Protein AF-A0A023BDX3-F1 (afdb_monomer)

Sequence (298 aa):
MFRSFTGTLASRMSAWWRAGGRLCSPPIKKPQILEWLALQKAGSLKVPLTEVPKAIRREQRRRRIREAAQLQGEAVNDSIPEFLINRWGDRFQIATVDEAGHRVSPSCLVWAYDVKNYGWWSTVSKGIDPIGLSVFGLAKAVERIRSRTCTLLSAGFYSCTEGNVRHGGGSGCERCESHWDLVEFWEWLRSRHFCEMRSFHSHGVPTFRSLVDQIAGSIGFAPPCRKAARRVVSPWECDPTLFNSPETITKKMTAWWSYQSRAARQSPEGLDRWEFERVVMYRLAELDRETGTNYFHE

Secondary structure (DSSP, 8-state):
------S-HHHHHHHHHHHHTTTSSS--S-HHHHHHHHHHHHHHTTS-TTTHHHHHHHHHHHHHHHHHHHHHT-----PPPSEEE-TTS-EEES--TTTTT--B-HHHHHHHHHHHHTT-GGGSPTT--TTTS-HHHHHHHHHHHTTTS-SGGGSTTTS--GGG----TTSS-GGGSS-B-HHHHHHHHIIIIIHHGGGG---SPPPHHHHHHHHHHHSSSPPPSS-PPPB---GGGS-GGGGGSSS-HHHHHHHHHHHHHHHPPB-TTSB-HHHHHHHHHHHHHHHHHHH---TT--

Radius of gyration: 20.87 Å; Cα contacts (8 Å, |Δi|>4): 319; chains: 1; bounding box: 49×49×60 Å

Structure (mmCIF, N/CA/C/O backbone):
data_AF-A0A023BDX3-F1
#
_entry.id   AF-A0A023BDX3-F1
#
loop_
_atom_site.group_PDB
_atom_site.id
_atom_site.type_symbol
_atom_site.label_atom_id
_atom_site.label_alt_id
_atom_site.label_comp_id
_atom_site.label_asym_id
_atom_site.label_entity_id
_atom_site.label_seq_id
_atom_site.pdbx_PDB_ins_code
_atom_site.Cartn_x
_atom_site.Cartn_y
_atom_site.Cartn_z
_atom_site.occupancy
_atom_site.B_iso_or_equiv
_atom_site.auth_seq_id
_atom_site.auth_comp_id
_atom_site.auth_asym_id
_atom_site.auth_atom_id
_atom_site.pdbx_PDB_model_num
ATOM 1 N N . MET A 1 1 ? 11.323 10.637 -19.409 1.00 37.84 1 MET A N 1
ATOM 2 C CA . MET A 1 1 ? 10.258 11.598 -19.765 1.00 37.84 1 MET A CA 1
ATOM 3 C C . MET A 1 1 ? 9.325 10.891 -20.747 1.00 37.84 1 MET A C 1
ATOM 5 O O . MET A 1 1 ? 9.722 10.670 -21.883 1.00 37.84 1 MET A O 1
ATOM 9 N N . PHE A 1 2 ? 8.168 10.394 -20.298 1.00 39.50 2 PHE A N 1
ATOM 10 C CA . PHE A 1 2 ? 7.231 9.672 -21.170 1.00 39.50 2 PHE A CA 1
ATOM 11 C C . PHE A 1 2 ? 6.290 10.688 -21.822 1.00 39.50 2 PHE A C 1
ATOM 13 O O . PHE A 1 2 ? 5.479 11.302 -21.135 1.00 39.50 2 PHE A O 1
ATOM 20 N N . ARG A 1 3 ? 6.441 10.914 -23.132 1.00 44.59 3 ARG A N 1
ATOM 21 C CA . ARG A 1 3 ? 5.487 11.711 -23.914 1.00 44.59 3 ARG A CA 1
ATOM 22 C C . ARG A 1 3 ? 4.150 10.968 -23.960 1.00 44.59 3 ARG A C 1
ATOM 24 O O . ARG A 1 3 ? 4.137 9.745 -24.074 1.00 44.59 3 ARG A O 1
ATOM 31 N N . SER A 1 4 ? 3.046 11.710 -23.883 1.00 42.75 4 SER A N 1
ATOM 32 C CA . SER A 1 4 ? 1.713 11.213 -24.240 1.00 42.75 4 SER A CA 1
ATOM 33 C C . SER A 1 4 ? 1.801 10.520 -25.603 1.00 42.75 4 SER A C 1
ATOM 35 O O . SER A 1 4 ? 2.146 11.156 -26.598 1.00 42.75 4 SER A O 1
ATOM 37 N N . PHE A 1 5 ? 1.569 9.210 -25.633 1.00 49.50 5 PHE A N 1
ATOM 38 C CA . PHE A 1 5 ? 1.673 8.416 -26.851 1.00 49.50 5 PHE A CA 1
ATOM 39 C C . PHE A 1 5 ? 0.388 8.559 -27.670 1.00 49.50 5 PHE A C 1
ATOM 41 O O . PHE A 1 5 ? -0.506 7.721 -27.576 1.00 49.50 5 PHE A O 1
ATOM 48 N N . THR A 1 6 ? 0.294 9.614 -28.475 1.00 52.72 6 THR A N 1
ATOM 49 C CA . THR A 1 6 ? -0.654 9.669 -29.591 1.00 52.72 6 THR A CA 1
ATOM 50 C C . THR A 1 6 ? -0.083 8.848 -30.756 1.00 52.72 6 THR A C 1
ATOM 52 O O . THR A 1 6 ? 1.097 8.969 -31.086 1.00 52.72 6 THR A O 1
ATOM 55 N N . GLY A 1 7 ? -0.880 7.949 -31.342 1.00 64.38 7 GLY A N 1
ATOM 56 C CA . GLY A 1 7 ? -0.468 7.121 -32.484 1.00 64.38 7 GLY A CA 1
ATOM 57 C C . GLY A 1 7 ? -0.931 5.663 -32.415 1.00 64.38 7 GLY A C 1
ATOM 58 O O . GLY A 1 7 ? -1.443 5.194 -31.398 1.00 64.38 7 GLY A O 1
ATOM 59 N N . THR A 1 8 ? -0.740 4.938 -33.520 1.00 77.25 8 THR A N 1
ATOM 60 C CA . THR A 1 8 ? -1.106 3.517 -33.647 1.00 77.25 8 THR A CA 1
ATOM 61 C C . THR A 1 8 ? -0.278 2.643 -32.694 1.00 77.25 8 THR A C 1
ATOM 63 O O . THR A 1 8 ? 0.820 3.021 -32.270 1.00 77.25 8 THR A O 1
ATOM 66 N N . LEU A 1 9 ? -0.773 1.442 -32.367 1.00 70.88 9 LEU A N 1
ATOM 67 C CA . LEU A 1 9 ? -0.023 0.460 -31.571 1.00 70.88 9 LEU A CA 1
ATOM 68 C C . LEU A 1 9 ? 1.364 0.187 -32.181 1.00 70.88 9 LEU A C 1
ATOM 70 O O . LEU A 1 9 ? 2.356 0.207 -31.457 1.00 70.88 9 LEU A O 1
ATOM 74 N N . ALA A 1 10 ? 1.443 0.042 -33.507 1.00 69.88 10 ALA A N 1
ATOM 75 C CA . ALA A 1 10 ? 2.695 -0.163 -34.234 1.00 69.88 10 ALA A CA 1
ATOM 76 C C . ALA A 1 10 ? 3.694 0.988 -34.013 1.00 69.88 10 ALA A C 1
ATOM 78 O O . ALA A 1 10 ? 4.857 0.753 -33.683 1.00 69.88 10 ALA A O 1
ATOM 79 N N . SER A 1 11 ? 3.240 2.246 -34.093 1.00 73.25 11 SER A N 1
ATOM 80 C CA . SER A 1 11 ? 4.090 3.413 -33.817 1.00 73.25 11 SER A CA 1
ATOM 81 C C . SER A 1 11 ? 4.603 3.426 -32.373 1.00 73.25 11 SER A C 1
ATOM 83 O O . SER A 1 11 ? 5.761 3.778 -32.130 1.00 73.25 11 SER A O 1
ATOM 85 N N . ARG A 1 12 ? 3.772 3.004 -31.411 1.00 73.44 12 ARG A N 1
ATOM 86 C CA . ARG A 1 12 ? 4.143 2.912 -29.989 1.00 73.44 12 ARG A CA 1
ATOM 87 C C . ARG A 1 12 ? 5.172 1.815 -29.738 1.00 73.44 12 ARG A C 1
ATOM 89 O O . ARG A 1 12 ? 6.153 2.071 -29.043 1.00 73.44 12 ARG A O 1
ATOM 96 N N . MET A 1 13 ? 4.986 0.638 -30.332 1.00 75.19 13 MET A N 1
ATOM 97 C CA . MET A 1 13 ? 5.935 -0.476 -30.235 1.00 75.19 13 MET A CA 1
ATOM 98 C C . MET A 1 13 ? 7.270 -0.119 -30.888 1.00 75.19 13 MET A C 1
ATOM 100 O O . MET A 1 13 ? 8.315 -0.280 -30.268 1.00 75.19 13 MET A O 1
ATOM 104 N N . SER A 1 14 ? 7.239 0.506 -32.066 1.00 75.69 14 SER A N 1
ATOM 105 C CA . SER A 1 14 ? 8.434 1.018 -32.746 1.00 75.69 14 SER A CA 1
ATOM 106 C C . SER A 1 14 ? 9.180 2.087 -31.937 1.00 75.69 14 SER A C 1
ATOM 108 O O . SER A 1 14 ? 10.412 2.114 -31.911 1.00 75.69 14 SER A O 1
ATOM 110 N N . ALA A 1 15 ? 8.465 3.007 -31.279 1.00 78.31 15 ALA A N 1
ATOM 111 C CA . ALA A 1 15 ? 9.077 4.019 -30.417 1.00 78.31 15 ALA A CA 1
ATOM 112 C C . ALA A 1 15 ? 9.693 3.392 -29.160 1.00 78.31 15 ALA A C 1
ATOM 114 O O . ALA A 1 15 ? 10.828 3.715 -28.801 1.00 78.31 15 ALA A O 1
ATOM 115 N N . TRP A 1 16 ? 8.970 2.466 -28.524 1.00 78.19 16 TRP A N 1
ATOM 116 C CA . TRP A 1 16 ? 9.483 1.713 -27.388 1.00 78.19 16 TRP A CA 1
ATOM 117 C C . TRP A 1 16 ? 10.717 0.895 -27.779 1.00 78.19 16 TRP A C 1
ATOM 119 O O . TRP A 1 16 ? 11.702 0.933 -27.049 1.00 78.19 16 TRP A O 1
ATOM 129 N N . TRP A 1 17 ? 10.752 0.284 -28.969 1.00 75.06 17 TRP A N 1
ATOM 130 C CA . TRP A 1 17 ? 11.934 -0.429 -29.455 1.00 75.06 17 TRP A CA 1
ATOM 131 C C . TRP A 1 17 ? 13.137 0.459 -29.719 1.00 75.06 17 TRP A C 1
ATOM 133 O O . TRP A 1 17 ? 14.247 0.110 -29.326 1.00 75.06 17 TRP A O 1
ATOM 143 N N . ARG A 1 18 ? 12.951 1.640 -30.309 1.00 78.38 18 ARG A N 1
ATOM 144 C CA . ARG A 1 18 ? 14.065 2.585 -30.502 1.00 78.38 18 ARG A CA 1
ATOM 145 C C . ARG A 1 18 ? 14.666 3.082 -29.183 1.00 78.38 18 ARG A C 1
ATOM 147 O O . ARG A 1 18 ? 15.845 3.453 -29.148 1.00 78.38 18 ARG A O 1
ATOM 154 N N . ALA A 1 19 ? 13.868 3.104 -28.117 1.00 79.50 19 ALA A N 1
ATOM 155 C CA . ALA A 1 19 ? 14.308 3.482 -26.779 1.00 79.50 19 ALA A CA 1
ATOM 156 C C . ALA A 1 19 ? 14.914 2.297 -26.002 1.00 79.50 19 ALA A C 1
ATOM 158 O O . ALA A 1 19 ? 16.011 2.417 -25.468 1.00 79.50 19 ALA A O 1
ATOM 159 N N . GLY A 1 20 ? 14.217 1.159 -25.954 1.00 67.88 20 GLY A N 1
ATOM 160 C CA . GLY A 1 20 ? 14.564 -0.010 -25.142 1.00 67.88 20 GLY A CA 1
ATOM 161 C C . GLY A 1 20 ? 15.483 -1.020 -25.826 1.00 67.88 20 GLY A C 1
ATOM 162 O O . GLY A 1 20 ? 16.280 -1.659 -25.151 1.00 67.88 20 GLY A O 1
ATOM 163 N N . GLY A 1 21 ? 15.458 -1.126 -27.157 1.00 66.44 21 GLY A N 1
ATOM 164 C CA . GLY A 1 21 ? 16.288 -2.070 -27.915 1.00 66.44 21 GLY A CA 1
ATOM 165 C C . GLY A 1 21 ? 17.794 -1.834 -27.765 1.00 66.44 21 GLY A C 1
ATOM 166 O O . GLY A 1 21 ? 18.572 -2.758 -27.957 1.00 66.44 21 GLY A O 1
ATOM 167 N N . ARG A 1 22 ? 18.211 -0.629 -27.346 1.00 68.69 22 ARG A N 1
ATOM 168 C CA . ARG A 1 22 ? 19.613 -0.322 -27.003 1.00 68.69 22 ARG A CA 1
ATOM 169 C C . ARG A 1 22 ? 20.067 -0.935 -25.676 1.00 68.69 22 ARG A C 1
ATOM 171 O O . ARG A 1 22 ? 21.263 -1.007 -25.433 1.00 68.69 22 ARG A O 1
ATOM 178 N N . LEU A 1 23 ? 19.127 -1.330 -24.816 1.00 69.88 23 LEU A N 1
ATOM 179 C CA . LEU A 1 23 ? 19.401 -1.925 -23.505 1.00 69.88 23 LEU A CA 1
ATOM 180 C C . LEU A 1 23 ? 19.427 -3.459 -23.553 1.00 69.88 23 LEU A C 1
ATOM 182 O O . LEU A 1 23 ? 19.888 -4.088 -22.606 1.00 69.88 23 LEU A O 1
ATOM 186 N N . CYS A 1 24 ? 18.943 -4.070 -24.637 1.00 66.81 24 CYS A N 1
ATOM 187 C CA . CYS A 1 24 ? 18.986 -5.516 -24.825 1.00 66.81 24 CYS A CA 1
ATOM 188 C C . CYS A 1 24 ? 20.283 -5.903 -25.547 1.00 66.81 24 CYS A C 1
ATOM 190 O O . CYS A 1 24 ? 20.475 -5.550 -26.710 1.00 66.81 24 CYS A O 1
ATOM 192 N N . SER A 1 25 ? 21.157 -6.647 -24.866 1.00 68.31 25 SER A N 1
ATOM 193 C CA . SER A 1 25 ? 22.318 -7.298 -25.478 1.00 68.31 25 SER A CA 1
ATOM 194 C C . SER A 1 25 ? 22.123 -8.818 -25.440 1.00 68.31 25 SER A C 1
ATOM 196 O O . SER A 1 25 ? 21.893 -9.346 -24.350 1.00 68.31 25 SER A O 1
ATOM 198 N N . PRO A 1 26 ? 22.196 -9.531 -26.582 1.00 75.31 26 PRO A N 1
ATOM 199 C CA . PRO A 1 26 ? 22.460 -9.029 -27.935 1.00 75.31 26 PRO A CA 1
ATOM 200 C C . PRO A 1 26 ? 21.250 -8.311 -28.577 1.00 75.31 26 PRO A C 1
ATOM 202 O O . PRO A 1 26 ? 20.103 -8.568 -28.199 1.00 75.31 26 PRO A O 1
ATOM 205 N N . PRO A 1 27 ? 21.480 -7.439 -29.582 1.00 73.56 27 PRO A N 1
ATOM 206 C CA . PRO A 1 27 ? 20.406 -6.764 -30.303 1.00 73.56 27 PRO A CA 1
ATOM 207 C C . PRO A 1 27 ? 19.506 -7.784 -31.009 1.00 73.56 27 PRO A C 1
ATOM 209 O O . PRO A 1 27 ? 19.969 -8.676 -31.726 1.00 73.56 27 PRO A O 1
ATOM 212 N N . ILE A 1 28 ? 18.195 -7.648 -30.811 1.00 72.75 28 ILE A N 1
ATOM 213 C CA . ILE A 1 28 ? 17.215 -8.591 -31.348 1.00 72.75 28 ILE A CA 1
ATOM 214 C C . ILE A 1 28 ? 17.083 -8.364 -32.856 1.00 72.75 28 ILE A C 1
ATOM 216 O O . ILE A 1 28 ? 16.550 -7.352 -33.302 1.00 72.75 28 ILE A O 1
ATOM 220 N N . LYS A 1 29 ? 17.557 -9.329 -33.653 1.00 79.44 29 LYS A N 1
ATOM 221 C CA . LYS A 1 29 ? 17.632 -9.224 -35.123 1.00 79.44 29 LYS A CA 1
ATOM 222 C C . LYS A 1 29 ? 16.265 -9.169 -35.832 1.00 79.44 29 LYS A C 1
ATOM 224 O O . LYS A 1 29 ? 16.223 -8.870 -37.019 1.00 79.44 29 LYS A O 1
ATOM 229 N N . LYS A 1 30 ? 15.161 -9.489 -35.140 1.00 82.62 30 LYS A N 1
ATOM 230 C CA . LYS A 1 30 ? 13.801 -9.593 -35.710 1.00 82.62 30 LYS A CA 1
ATOM 231 C C . LYS A 1 30 ? 12.740 -8.991 -34.768 1.00 82.62 30 LYS A C 1
ATOM 233 O O . LYS A 1 30 ? 12.090 -9.744 -34.039 1.00 82.62 30 LYS A O 1
ATOM 238 N N . PRO A 1 31 ? 12.547 -7.658 -34.746 1.00 77.69 31 PRO A N 1
ATOM 239 C CA . PRO A 1 31 ? 11.562 -7.006 -33.873 1.00 77.69 31 PRO A CA 1
ATOM 240 C C . PRO A 1 31 ? 10.121 -7.488 -34.115 1.00 77.69 31 PRO A C 1
ATOM 242 O O . PRO A 1 31 ? 9.323 -7.504 -33.179 1.00 77.69 31 PRO A O 1
ATOM 245 N N . GLN A 1 32 ? 9.812 -7.971 -35.325 1.00 80.50 32 GLN A N 1
ATOM 246 C CA . GLN A 1 32 ? 8.494 -8.503 -35.687 1.00 80.50 32 GLN A CA 1
ATOM 247 C C . GLN A 1 32 ? 8.106 -9.737 -34.859 1.00 80.50 32 GLN A C 1
ATOM 249 O O . GLN A 1 32 ? 6.932 -9.927 -34.555 1.00 80.50 32 GLN A O 1
ATOM 254 N N . ILE A 1 33 ? 9.080 -10.564 -34.449 1.00 83.56 33 ILE A N 1
ATOM 255 C CA . ILE A 1 33 ? 8.809 -11.743 -33.608 1.00 83.56 33 ILE A CA 1
ATOM 256 C C . ILE A 1 33 ? 8.272 -11.303 -32.245 1.00 83.56 33 ILE A C 1
ATOM 258 O O . ILE A 1 33 ? 7.315 -11.880 -31.740 1.00 83.56 33 ILE A O 1
ATOM 262 N N . LEU A 1 34 ? 8.850 -10.256 -31.654 1.00 78.94 34 LEU A N 1
ATOM 263 C CA . LEU A 1 34 ? 8.390 -9.744 -30.365 1.00 78.94 34 LEU A CA 1
ATOM 264 C C . LEU A 1 34 ? 7.045 -9.031 -30.483 1.00 78.94 34 LEU A C 1
ATOM 266 O O . LEU A 1 34 ? 6.235 -9.128 -29.567 1.00 78.94 34 LEU A O 1
ATOM 270 N N . GLU A 1 35 ? 6.803 -8.323 -31.591 1.00 82.88 35 GLU A N 1
ATOM 271 C CA . GLU A 1 35 ? 5.494 -7.723 -31.865 1.00 82.88 35 GLU A CA 1
ATOM 272 C C . GLU A 1 35 ? 4.405 -8.792 -31.929 1.00 82.88 35 GLU A C 1
ATOM 274 O O . GLU A 1 35 ? 3.387 -8.682 -31.245 1.00 82.88 35 GLU A O 1
ATOM 279 N N . TRP A 1 36 ? 4.667 -9.870 -32.667 1.00 87.12 36 TRP A N 1
ATOM 280 C CA . TRP A 1 36 ? 3.777 -11.020 -32.742 1.00 87.12 36 TRP A CA 1
ATOM 281 C C . TRP A 1 36 ? 3.575 -11.688 -31.376 1.00 87.12 36 TRP A C 1
ATOM 283 O O . TRP A 1 36 ? 2.433 -11.906 -30.982 1.00 87.12 36 TRP A O 1
ATOM 293 N N . LEU A 1 37 ? 4.641 -11.928 -30.601 1.00 87.75 37 LEU A N 1
ATOM 294 C CA . LEU A 1 37 ? 4.537 -12.493 -29.247 1.00 87.75 37 LEU A CA 1
ATOM 295 C C . LEU A 1 37 ? 3.734 -11.592 -28.298 1.00 87.75 37 LEU A C 1
ATOM 297 O O . LEU A 1 37 ? 2.942 -12.085 -27.495 1.00 87.75 37 LEU A O 1
ATOM 301 N N . ALA A 1 38 ? 3.907 -10.272 -28.385 1.00 86.00 38 ALA A N 1
ATOM 302 C CA . ALA A 1 38 ? 3.153 -9.318 -27.580 1.00 86.00 38 ALA A CA 1
ATOM 303 C C . ALA A 1 38 ? 1.664 -9.316 -27.953 1.00 86.00 38 ALA A C 1
ATOM 305 O O . ALA A 1 38 ? 0.817 -9.316 -27.059 1.00 86.00 38 ALA A O 1
ATOM 306 N N . LEU A 1 39 ? 1.336 -9.371 -29.248 1.00 87.75 39 LEU A N 1
ATOM 307 C CA . LEU A 1 39 ? -0.043 -9.494 -29.730 1.00 87.75 39 LEU A CA 1
ATOM 308 C C . LEU A 1 39 ? -0.662 -10.840 -29.347 1.00 87.75 39 LEU A C 1
ATOM 310 O O . LEU A 1 39 ? -1.797 -10.871 -28.878 1.00 87.7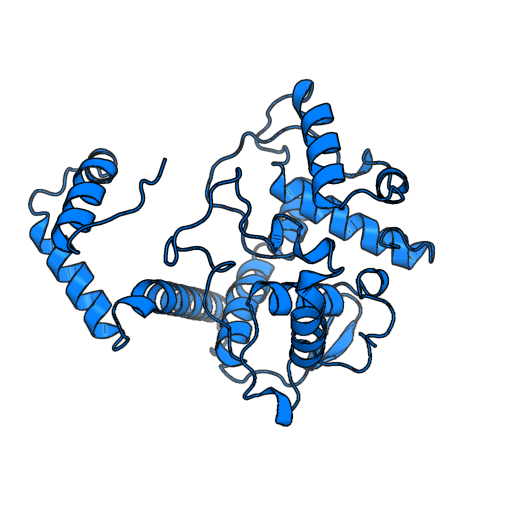5 39 LEU A O 1
ATOM 314 N N . GLN A 1 40 ? 0.086 -11.936 -29.468 1.00 92.69 40 GLN A N 1
ATOM 315 C CA . GLN A 1 40 ? -0.351 -13.265 -29.048 1.00 92.69 40 GLN A CA 1
ATOM 316 C C . GLN A 1 40 ? -0.633 -13.286 -27.543 1.00 92.69 40 GLN A C 1
ATOM 318 O O . GLN A 1 40 ? -1.677 -13.777 -27.109 1.00 92.69 40 GLN A O 1
ATOM 323 N N . LYS A 1 41 ? 0.255 -12.689 -26.737 1.00 92.00 41 LYS A N 1
ATOM 324 C CA . LYS A 1 41 ? 0.048 -12.567 -25.294 1.00 92.00 41 LYS A CA 1
ATOM 325 C C . LYS A 1 41 ? -1.165 -11.694 -24.980 1.00 92.00 41 LYS A C 1
ATOM 327 O O . LYS A 1 41 ? -1.982 -12.111 -24.166 1.00 92.00 41 LYS A O 1
ATOM 332 N N . ALA A 1 42 ? -1.330 -10.544 -25.632 1.00 90.50 42 ALA A N 1
ATOM 333 C CA . ALA A 1 42 ? -2.500 -9.682 -25.455 1.00 90.50 42 ALA A CA 1
ATOM 334 C C . ALA A 1 42 ? -3.808 -10.408 -25.819 1.00 90.50 42 ALA A C 1
ATOM 336 O O . ALA A 1 42 ? -4.752 -10.393 -25.034 1.00 90.50 42 ALA A O 1
ATOM 337 N N . GLY A 1 43 ? -3.833 -11.116 -26.952 1.00 93.19 43 GLY A N 1
ATOM 338 C CA . GLY A 1 43 ? -4.973 -11.921 -27.395 1.00 93.19 43 GLY A CA 1
ATOM 339 C C . GLY A 1 43 ? -5.310 -13.061 -26.432 1.00 93.19 43 GLY A C 1
ATOM 340 O O . GLY A 1 43 ? -6.482 -13.299 -26.146 1.00 93.19 43 GLY A O 1
ATOM 341 N N . SER A 1 44 ? -4.296 -13.710 -25.847 1.00 96.00 44 SER A N 1
ATOM 342 C CA . SER A 1 44 ? -4.493 -14.788 -24.865 1.00 96.00 44 SER A CA 1
ATOM 343 C C . SER A 1 44 ? -5.201 -14.338 -23.584 1.00 96.00 44 SER A C 1
ATOM 345 O O . SER A 1 44 ? -5.822 -15.161 -22.917 1.00 96.00 44 SER A O 1
ATOM 347 N N . LEU A 1 45 ? -5.137 -13.043 -23.248 1.00 94.31 45 LEU A N 1
ATOM 348 C CA . LEU A 1 45 ? -5.780 -12.494 -22.052 1.00 94.31 45 LEU A CA 1
ATOM 349 C C . LEU A 1 45 ? -7.295 -12.327 -22.225 1.00 94.31 45 LEU A C 1
ATOM 351 O O . LEU A 1 45 ? -7.983 -12.187 -21.222 1.00 94.31 45 LEU A O 1
ATOM 355 N N . LYS A 1 46 ? -7.813 -12.353 -23.465 1.00 95.69 46 LYS A N 1
ATOM 356 C CA . LYS A 1 46 ? -9.248 -12.227 -23.787 1.00 95.69 46 LYS A CA 1
ATOM 357 C C . LYS A 1 46 ? -9.927 -11.006 -23.139 1.00 95.69 46 LYS A C 1
ATOM 359 O O . LYS A 1 46 ? -11.091 -11.068 -22.756 1.00 95.69 46 LYS A O 1
ATOM 364 N N . VAL A 1 47 ? -9.205 -9.891 -23.028 1.00 93.31 47 VAL A N 1
ATOM 365 C CA . VAL A 1 47 ? -9.723 -8.608 -22.525 1.00 93.31 47 VAL A CA 1
ATOM 366 C C . VAL A 1 47 ? -9.595 -7.517 -23.592 1.00 93.31 47 VAL A C 1
ATOM 368 O O . VAL A 1 47 ? -8.740 -7.634 -24.476 1.00 93.31 47 VAL A O 1
ATOM 371 N N . PRO A 1 48 ? -10.390 -6.432 -23.520 1.00 91.69 48 PRO A N 1
ATOM 372 C CA . PRO A 1 48 ? -10.193 -5.269 -24.378 1.00 91.69 48 PRO A CA 1
ATOM 373 C C . PRO A 1 48 ? -8.754 -4.740 -24.298 1.00 91.69 48 PRO A C 1
ATOM 375 O O . PRO A 1 48 ? -8.132 -4.774 -23.236 1.00 91.69 48 PRO A O 1
ATOM 378 N N . LEU A 1 49 ? -8.226 -4.189 -25.399 1.00 86.19 49 LEU A N 1
ATOM 379 C CA . LEU A 1 49 ? -6.852 -3.655 -25.447 1.00 86.19 49 LEU A CA 1
ATOM 380 C C . LEU A 1 49 ? -6.573 -2.594 -24.367 1.00 86.19 49 LEU A C 1
ATOM 382 O O . LEU A 1 49 ? -5.435 -2.463 -23.917 1.00 86.19 49 LEU A O 1
ATOM 386 N N . THR A 1 50 ? -7.600 -1.862 -23.929 1.00 84.75 50 THR A N 1
ATOM 387 C CA . THR A 1 50 ? -7.518 -0.883 -22.833 1.00 84.75 50 THR A CA 1
ATOM 388 C C . THR A 1 50 ? -7.231 -1.532 -21.475 1.00 84.75 50 THR A C 1
ATOM 390 O O . THR A 1 50 ? -6.566 -0.923 -20.642 1.00 84.75 50 THR A O 1
ATOM 393 N N . GLU A 1 51 ? -7.652 -2.783 -21.281 1.00 89.12 51 GLU A N 1
ATOM 394 C CA . GLU A 1 51 ? -7.494 -3.561 -20.046 1.00 89.12 51 GLU A CA 1
ATOM 395 C C . GLU A 1 51 ? -6.267 -4.481 -20.061 1.00 89.12 51 GLU A C 1
ATOM 397 O O . GLU A 1 51 ? -5.857 -4.990 -19.016 1.00 89.12 51 GLU A O 1
ATOM 402 N N . VAL A 1 52 ? -5.621 -4.677 -21.218 1.00 89.38 52 VAL A N 1
ATOM 403 C CA . VAL A 1 52 ? -4.435 -5.544 -21.346 1.00 89.38 52 VAL A CA 1
ATOM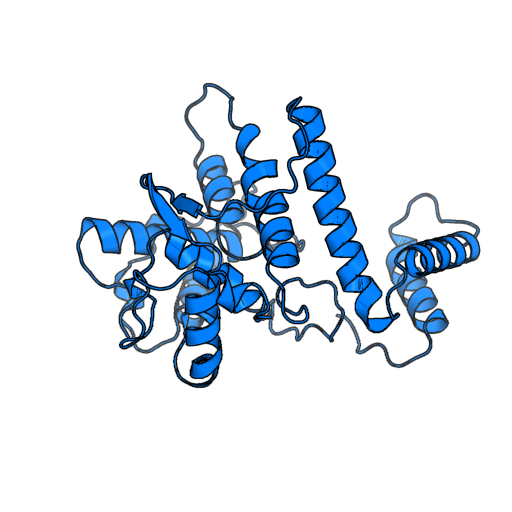 404 C C . VAL A 1 52 ? -3.338 -5.204 -20.327 1.00 89.38 52 VAL A C 1
ATOM 406 O O . VAL A 1 52 ? -2.840 -6.133 -19.689 1.00 89.38 52 VAL A O 1
ATOM 409 N N . PRO A 1 53 ? -2.967 -3.928 -20.075 1.00 87.25 53 PRO A N 1
ATOM 410 C CA . PRO A 1 53 ? -1.978 -3.617 -19.045 1.00 87.25 53 PRO A CA 1
ATOM 411 C C . PRO A 1 53 ? -2.375 -4.138 -17.657 1.00 87.25 53 PRO A C 1
ATOM 413 O O . PRO A 1 53 ? -1.524 -4.663 -16.939 1.00 87.25 53 PRO A O 1
ATOM 416 N N . LYS A 1 54 ? -3.652 -3.996 -17.279 1.00 90.19 54 LYS A N 1
ATOM 417 C CA . LYS A 1 54 ? -4.181 -4.476 -15.997 1.00 90.19 54 LYS A CA 1
ATOM 418 C C . LYS A 1 54 ? -4.159 -6.003 -15.940 1.00 90.19 54 LYS A C 1
ATOM 420 O O . LYS A 1 54 ? -3.633 -6.571 -14.985 1.00 90.19 54 LYS A O 1
ATOM 425 N N . ALA A 1 55 ? -4.632 -6.668 -16.992 1.00 92.19 55 ALA A N 1
ATOM 426 C CA . ALA A 1 55 ? -4.644 -8.125 -17.084 1.00 92.19 55 ALA A CA 1
ATOM 427 C C . ALA A 1 55 ? -3.232 -8.740 -17.033 1.00 92.19 55 ALA A C 1
ATOM 429 O O . ALA A 1 55 ? -3.030 -9.739 -16.347 1.00 92.19 55 ALA A O 1
ATOM 430 N N . ILE A 1 56 ? -2.228 -8.115 -17.665 1.00 90.56 56 ILE A N 1
ATOM 431 C CA . ILE A 1 56 ? -0.820 -8.538 -17.549 1.00 90.56 56 ILE A CA 1
ATOM 432 C C . ILE A 1 56 ? -0.355 -8.494 -16.090 1.00 90.56 56 ILE A C 1
ATOM 434 O O . ILE A 1 56 ? 0.264 -9.448 -15.623 1.00 90.56 56 ILE A O 1
ATOM 438 N N . ARG A 1 57 ? -0.654 -7.416 -15.353 1.00 89.50 57 ARG A N 1
ATOM 439 C CA . ARG A 1 57 ? -0.254 -7.293 -13.942 1.00 89.50 57 ARG A CA 1
ATOM 440 C C . ARG A 1 57 ? -0.970 -8.299 -13.050 1.00 89.50 57 ARG A C 1
ATOM 442 O O . ARG A 1 57 ? -0.335 -8.881 -12.175 1.00 89.50 57 ARG A O 1
ATOM 449 N N . ARG A 1 58 ? -2.258 -8.556 -13.290 1.00 93.62 58 ARG A N 1
ATOM 450 C CA . ARG A 1 58 ? -2.994 -9.629 -12.600 1.00 93.62 58 ARG A CA 1
ATOM 451 C C . ARG A 1 58 ? -2.360 -10.993 -12.848 1.00 93.62 58 ARG A C 1
ATOM 453 O O . ARG A 1 58 ? -2.099 -11.721 -11.897 1.00 93.62 58 ARG A O 1
ATOM 460 N N . GLU A 1 59 ? -2.022 -11.308 -14.096 1.00 94.44 59 GLU A N 1
ATOM 461 C CA . GLU A 1 59 ? -1.343 -12.564 -14.427 1.00 94.44 59 GLU A CA 1
ATOM 462 C C . GLU A 1 59 ? 0.031 -12.665 -13.746 1.00 94.44 59 GLU A C 1
ATOM 464 O O . GLU A 1 59 ? 0.367 -13.705 -13.184 1.00 94.44 59 GLU A O 1
ATOM 469 N N . GLN A 1 60 ? 0.808 -11.577 -13.721 1.00 91.12 60 GLN A N 1
ATOM 470 C CA . GLN A 1 60 ? 2.080 -11.520 -12.994 1.00 91.12 60 GLN A CA 1
ATOM 471 C C . GLN A 1 60 ? 1.895 -11.729 -11.484 1.00 91.12 60 GLN A C 1
ATOM 473 O O . GLN A 1 60 ? 2.677 -12.454 -10.873 1.00 91.12 60 GLN A O 1
ATOM 478 N N . ARG A 1 61 ? 0.860 -11.138 -10.870 1.00 93.19 61 ARG A N 1
ATOM 479 C CA . ARG A 1 61 ? 0.516 -11.365 -9.455 1.00 93.19 61 ARG A CA 1
ATOM 480 C C . ARG A 1 61 ? 0.167 -12.828 -9.197 1.00 93.19 61 ARG A C 1
ATOM 482 O O . ARG A 1 61 ? 0.791 -13.449 -8.344 1.00 93.1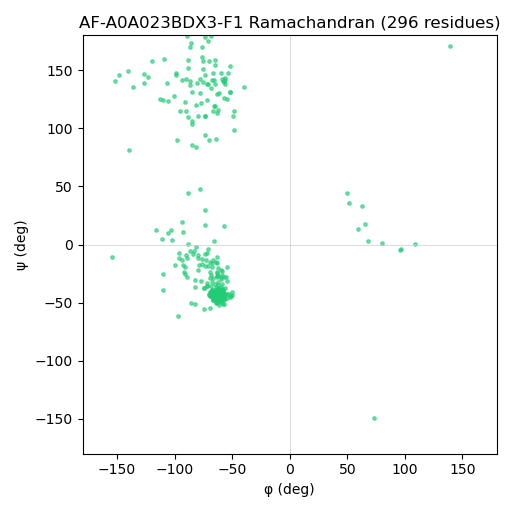9 61 ARG A O 1
ATOM 489 N N . ARG A 1 62 ? -0.745 -13.407 -9.981 1.00 94.56 62 ARG A N 1
ATOM 490 C CA . ARG A 1 62 ? -1.125 -14.827 -9.884 1.00 94.56 62 ARG A CA 1
ATOM 491 C C . ARG A 1 62 ? 0.059 -15.762 -10.090 1.00 94.56 62 ARG A C 1
ATOM 493 O O . ARG A 1 62 ? 0.151 -16.794 -9.436 1.00 94.56 62 ARG A O 1
ATOM 500 N N . ARG A 1 63 ? 0.969 -15.424 -11.005 1.00 93.38 63 ARG A N 1
ATOM 501 C CA . ARG A 1 63 ? 2.205 -16.177 -11.214 1.00 93.38 63 ARG A CA 1
ATOM 502 C C . ARG A 1 63 ? 3.094 -16.143 -9.969 1.00 93.38 63 ARG A C 1
ATOM 504 O O . ARG A 1 63 ? 3.453 -17.213 -9.497 1.00 93.38 63 ARG A O 1
ATOM 511 N N . ARG A 1 64 ? 3.364 -14.959 -9.404 1.00 91.44 64 ARG A N 1
ATOM 512 C CA . ARG A 1 64 ? 4.144 -14.820 -8.158 1.00 91.44 64 ARG A CA 1
ATOM 513 C C . ARG A 1 64 ? 3.531 -15.613 -7.004 1.00 91.44 64 ARG A C 1
ATOM 515 O O . ARG A 1 64 ? 4.253 -16.294 -6.293 1.00 91.44 64 ARG A O 1
ATOM 522 N N . ILE A 1 65 ? 2.206 -15.572 -6.864 1.00 92.69 65 ILE A N 1
ATOM 523 C CA . ILE A 1 65 ? 1.474 -16.342 -5.848 1.00 92.69 65 ILE A CA 1
ATOM 524 C C . ILE A 1 65 ? 1.681 -17.850 -6.033 1.00 92.69 65 ILE A C 1
ATOM 526 O O . ILE A 1 65 ? 1.976 -18.546 -5.067 1.00 92.69 65 ILE A O 1
ATOM 530 N N . ARG A 1 66 ? 1.551 -18.357 -7.266 1.00 93.75 66 ARG A N 1
ATOM 531 C CA . ARG A 1 66 ? 1.768 -19.780 -7.574 1.00 93.75 66 ARG A CA 1
ATOM 532 C C . ARG A 1 66 ? 3.209 -20.210 -7.318 1.00 93.75 66 ARG A C 1
ATOM 534 O O . ARG A 1 66 ? 3.422 -21.249 -6.708 1.00 93.75 66 ARG A O 1
ATOM 541 N N . GLU A 1 67 ? 4.178 -19.410 -7.759 1.00 92.19 67 GLU A N 1
ATOM 542 C CA . GLU A 1 67 ? 5.606 -19.670 -7.540 1.00 92.19 67 GLU A CA 1
ATOM 543 C C . GLU A 1 67 ? 5.940 -19.681 -6.039 1.00 92.19 67 GLU A C 1
ATOM 545 O O . GLU A 1 67 ? 6.613 -20.595 -5.569 1.00 92.19 67 GLU A O 1
ATOM 550 N N . ALA A 1 68 ? 5.409 -18.729 -5.265 1.00 89.81 68 ALA A N 1
ATOM 551 C CA . ALA A 1 68 ? 5.594 -18.687 -3.817 1.00 89.81 68 ALA A CA 1
ATOM 552 C C . ALA A 1 68 ? 4.969 -19.901 -3.111 1.00 89.81 68 ALA A C 1
ATOM 554 O O . ALA A 1 68 ? 5.621 -20.511 -2.269 1.00 89.81 68 ALA A O 1
ATOM 555 N N . ALA A 1 69 ? 3.744 -20.291 -3.479 1.00 90.62 69 ALA A N 1
ATOM 556 C CA . ALA A 1 69 ? 3.086 -21.465 -2.906 1.00 90.62 69 ALA A CA 1
ATOM 557 C C . ALA A 1 69 ? 3.844 -22.762 -3.238 1.00 90.62 69 ALA A C 1
ATOM 559 O O . ALA A 1 69 ? 4.056 -23.599 -2.363 1.00 90.62 69 ALA A O 1
ATOM 560 N N . GLN A 1 70 ? 4.340 -22.892 -4.477 1.00 92.25 70 GLN A N 1
ATOM 561 C CA . GLN A 1 70 ? 5.156 -24.029 -4.903 1.00 92.25 70 GLN A CA 1
ATOM 562 C C . GLN A 1 70 ? 6.458 -24.132 -4.098 1.00 92.25 70 GLN A C 1
ATOM 564 O O . GLN A 1 70 ? 6.811 -25.224 -3.660 1.00 92.25 70 GLN A O 1
ATOM 569 N N . LEU A 1 71 ? 7.150 -23.011 -3.868 1.00 89.81 71 LEU A N 1
ATOM 570 C CA . LEU A 1 71 ? 8.355 -22.976 -3.030 1.00 89.81 71 LEU A CA 1
ATOM 571 C C . LEU A 1 71 ? 8.073 -23.362 -1.572 1.00 89.81 71 LEU A C 1
ATOM 573 O O . LEU A 1 71 ? 8.960 -23.865 -0.891 1.00 89.81 71 LEU A O 1
ATOM 577 N N . GLN A 1 72 ? 6.850 -23.132 -1.095 1.00 87.06 72 GLN A N 1
ATOM 578 C CA . GLN A 1 72 ? 6.426 -23.450 0.268 1.00 87.06 72 GLN A CA 1
ATOM 579 C C . GLN A 1 72 ? 5.841 -24.862 0.410 1.00 87.06 72 GLN A C 1
ATOM 581 O O . GLN A 1 72 ? 5.592 -25.296 1.531 1.00 87.06 72 GLN A O 1
ATOM 586 N N . GLY A 1 73 ? 5.609 -25.578 -0.695 1.00 91.56 73 GLY A N 1
ATOM 587 C CA . GLY A 1 73 ? 4.878 -26.848 -0.678 1.00 91.56 73 GLY A CA 1
ATOM 588 C C . GLY A 1 73 ? 3.409 -26.700 -0.262 1.00 91.56 73 GLY A C 1
ATOM 589 O O . GLY A 1 73 ? 2.780 -27.681 0.124 1.00 91.56 73 GLY A O 1
ATOM 590 N N . GLU A 1 74 ? 2.857 -25.486 -0.322 1.00 90.94 74 GLU A N 1
ATOM 591 C CA . GLU A 1 74 ? 1.471 -25.201 0.042 1.00 90.94 74 GLU A CA 1
ATOM 592 C C . GLU A 1 74 ? 0.572 -25.263 -1.198 1.00 90.94 74 GLU A C 1
ATOM 594 O O . GLU A 1 74 ? 0.936 -24.813 -2.290 1.00 90.94 74 GLU A O 1
ATOM 599 N N . ALA A 1 75 ? -0.636 -25.804 -1.040 1.00 90.56 75 ALA A N 1
ATOM 600 C CA . ALA A 1 75 ? -1.639 -25.734 -2.092 1.00 90.56 75 ALA A CA 1
ATOM 601 C C . ALA A 1 75 ? -2.046 -24.270 -2.322 1.00 90.56 75 ALA A C 1
ATOM 603 O O . ALA A 1 75 ? -2.258 -23.508 -1.376 1.00 90.56 75 ALA A O 1
ATOM 604 N N . VAL A 1 76 ? -2.193 -23.871 -3.589 1.00 89.25 76 VAL A N 1
ATOM 605 C CA . VAL A 1 76 ? -2.702 -22.541 -3.943 1.00 89.25 76 VAL A CA 1
ATOM 606 C C . VAL A 1 76 ? -4.183 -22.496 -3.573 1.00 89.25 76 VAL A C 1
ATOM 608 O O . VAL A 1 76 ? -5.043 -22.862 -4.367 1.00 89.25 76 VAL A O 1
ATOM 611 N N . ASN A 1 77 ? -4.483 -22.083 -2.342 1.00 89.44 77 ASN A N 1
ATOM 612 C CA . ASN A 1 77 ? -5.858 -21.876 -1.922 1.00 89.44 77 ASN A CA 1
ATOM 613 C C . ASN A 1 77 ? -6.348 -20.520 -2.443 1.00 89.44 77 ASN A C 1
ATOM 615 O O . ASN A 1 77 ? -5.879 -19.468 -2.003 1.00 89.44 77 ASN A O 1
ATOM 619 N N . ASP A 1 78 ? -7.273 -20.554 -3.397 1.00 89.81 78 ASP A N 1
ATOM 620 C CA . ASP A 1 78 ? -7.883 -19.357 -3.977 1.00 89.81 78 ASP A CA 1
ATOM 621 C C . ASP A 1 78 ? -9.122 -18.877 -3.208 1.00 89.81 78 ASP A C 1
ATOM 623 O O . ASP A 1 78 ? -9.693 -17.844 -3.560 1.00 89.81 78 ASP A O 1
ATOM 627 N N . SER A 1 79 ? -9.513 -19.562 -2.124 1.00 94.62 79 SER A N 1
ATOM 628 C CA . SER A 1 79 ? -10.572 -19.078 -1.240 1.00 94.62 79 SER A CA 1
ATOM 629 C C . SER A 1 79 ? -10.157 -17.763 -0.582 1.00 94.62 79 SER A C 1
ATOM 631 O O . SER A 1 79 ? -9.076 -17.666 0.006 1.00 94.62 79 SER A O 1
ATOM 633 N N . ILE A 1 80 ? -11.032 -16.765 -0.652 1.00 95.38 80 ILE A N 1
ATOM 634 C CA . ILE A 1 80 ? -10.862 -15.496 0.054 1.00 95.38 80 ILE A CA 1
ATOM 635 C C . ILE A 1 80 ? -11.324 -15.720 1.499 1.00 95.38 80 ILE A C 1
ATOM 637 O O . ILE A 1 80 ? -12.479 -16.104 1.694 1.00 95.38 80 ILE A O 1
ATOM 641 N N . PRO A 1 81 ? -10.463 -15.526 2.511 1.00 95.69 81 PRO A N 1
ATOM 642 C CA . PRO A 1 81 ? -10.884 -15.658 3.895 1.00 95.69 81 PRO A CA 1
ATOM 643 C C . PRO A 1 81 ? -11.869 -14.539 4.245 1.00 95.69 81 PRO A C 1
ATOM 645 O O . PRO A 1 81 ? -11.692 -13.390 3.840 1.00 95.69 81 PRO A O 1
ATOM 648 N N . GLU A 1 82 ? -12.891 -14.867 5.031 1.00 94.88 82 GLU A N 1
ATOM 649 C CA . GLU A 1 82 ? -13.862 -13.874 5.502 1.00 94.88 82 GLU A CA 1
ATOM 650 C C . GLU A 1 82 ? -13.197 -12.847 6.434 1.00 94.88 82 GLU A C 1
ATOM 652 O O . GLU A 1 82 ? -13.435 -11.642 6.329 1.00 94.88 82 GLU A O 1
ATOM 657 N N . PHE A 1 83 ? -12.288 -13.326 7.288 1.00 97.19 83 PHE A N 1
ATOM 658 C CA . PHE A 1 83 ? -11.565 -12.519 8.264 1.00 97.19 83 PHE A CA 1
ATOM 659 C C . PHE A 1 83 ? -10.056 -12.634 8.083 1.00 97.19 83 PHE A C 1
ATOM 661 O O . PHE A 1 83 ? -9.524 -13.713 7.822 1.00 97.19 83 PHE A O 1
ATOM 668 N N . LEU A 1 84 ? -9.371 -11.524 8.320 1.00 96.50 84 LEU A N 1
ATOM 669 C CA . LEU A 1 84 ? -7.930 -11.457 8.507 1.00 96.50 84 LEU A CA 1
ATOM 670 C C . LEU A 1 84 ? -7.618 -11.155 9.969 1.00 96.50 84 LEU A C 1
ATOM 672 O O . LEU A 1 84 ? -8.469 -10.658 10.706 1.00 96.50 84 LEU A O 1
ATOM 676 N N . ILE A 1 85 ? -6.395 -11.474 10.374 1.00 96.12 85 ILE A N 1
ATOM 677 C CA . ILE A 1 85 ? -5.855 -11.142 11.689 1.00 96.12 85 ILE A CA 1
ATOM 678 C C . ILE A 1 85 ? -4.866 -10.001 11.473 1.00 96.12 85 ILE A C 1
ATOM 680 O O . ILE A 1 85 ? -3.957 -10.128 10.652 1.00 96.12 85 ILE A O 1
ATOM 684 N N . ASN A 1 86 ? -5.076 -8.877 12.154 1.00 95.00 86 ASN A N 1
ATOM 685 C CA . ASN A 1 86 ? -4.152 -7.755 12.102 1.00 95.00 86 ASN A CA 1
ATOM 686 C C . ASN A 1 86 ? -2.856 -8.097 12.846 1.00 95.00 86 ASN A C 1
ATOM 688 O O . ASN A 1 86 ? -2.715 -9.136 13.493 1.00 95.00 86 ASN A O 1
ATOM 692 N N . ARG A 1 87 ? -1.891 -7.188 12.794 1.00 91.12 87 ARG A N 1
ATOM 693 C CA . ARG A 1 87 ? -0.582 -7.403 13.415 1.00 91.12 87 ARG A CA 1
ATOM 694 C C . ARG A 1 87 ? -0.588 -7.556 14.945 1.00 91.12 87 ARG A C 1
ATOM 696 O O . ARG A 1 87 ? 0.454 -7.886 15.504 1.00 91.12 87 ARG A O 1
ATOM 703 N N . TRP A 1 88 ? -1.705 -7.270 15.611 1.00 90.88 88 TRP A N 1
ATOM 704 C CA . TRP A 1 88 ? -1.861 -7.391 17.063 1.00 90.88 88 TRP A CA 1
ATOM 705 C C . TRP A 1 88 ? -2.804 -8.519 17.478 1.00 90.88 88 TRP A C 1
ATOM 707 O O . TRP A 1 88 ? -3.039 -8.701 18.667 1.00 90.88 88 TRP A O 1
ATOM 717 N N . GLY A 1 89 ? -3.300 -9.308 16.525 1.00 94.88 89 GLY A N 1
ATOM 718 C CA . GLY A 1 89 ? -4.166 -10.448 16.806 1.00 94.88 89 GLY A CA 1
ATOM 719 C C . GLY A 1 89 ? -5.663 -10.167 16.675 1.00 94.88 89 GLY A C 1
ATOM 720 O O . GLY A 1 89 ? -6.446 -11.112 16.780 1.00 94.88 89 GLY A O 1
ATOM 721 N N . ASP A 1 90 ? -6.088 -8.931 16.393 1.00 95.94 90 ASP A N 1
ATOM 722 C CA . ASP A 1 90 ? -7.514 -8.639 16.227 1.00 95.94 90 ASP A CA 1
ATOM 723 C C . ASP A 1 90 ? -8.012 -9.087 14.858 1.00 95.94 90 ASP A C 1
ATOM 725 O O . ASP A 1 90 ? -7.342 -8.941 13.831 1.00 95.94 90 ASP A O 1
ATOM 729 N N . ARG A 1 91 ? -9.242 -9.594 14.836 1.00 97.62 91 ARG A N 1
ATOM 730 C CA . ARG A 1 91 ? -9.896 -10.033 13.605 1.00 97.62 91 ARG A CA 1
ATOM 731 C C . ARG A 1 91 ? -10.602 -8.864 12.935 1.00 97.62 91 ARG A C 1
ATOM 733 O O . ARG A 1 91 ? -11.309 -8.102 13.588 1.00 97.62 91 ARG A O 1
ATOM 740 N N . PHE A 1 92 ? -10.480 -8.769 11.618 1.00 98.06 92 PHE A N 1
ATOM 741 C CA . PHE A 1 92 ? -11.249 -7.822 10.817 1.00 98.06 92 PHE A CA 1
ATOM 742 C C . PHE A 1 92 ? -11.701 -8.443 9.498 1.00 98.06 92 PHE A C 1
ATOM 744 O O . PHE A 1 92 ? -11.039 -9.319 8.945 1.00 98.06 92 PHE A O 1
ATOM 751 N N . GLN A 1 93 ? -12.846 -7.989 8.996 1.00 98.00 93 GLN A N 1
ATOM 752 C CA . GLN A 1 93 ? -13.456 -8.509 7.776 1.00 98.00 93 GLN A CA 1
ATOM 753 C C . GLN A 1 93 ? -12.917 -7.796 6.530 1.00 98.00 93 GLN A C 1
ATOM 755 O O . GLN A 1 93 ? -12.739 -6.573 6.536 1.00 98.00 93 GLN A O 1
ATOM 760 N N . ILE A 1 94 ? -12.692 -8.542 5.442 1.00 97.62 94 ILE A N 1
ATOM 761 C CA . ILE A 1 94 ? -12.303 -7.945 4.152 1.00 97.62 94 ILE A CA 1
ATOM 762 C C . ILE A 1 94 ? -13.513 -7.265 3.504 1.00 97.62 94 ILE A C 1
ATOM 764 O O . ILE A 1 94 ? -13.466 -6.076 3.198 1.00 97.62 94 ILE A O 1
ATOM 768 N N . ALA A 1 95 ? -14.596 -8.014 3.320 1.00 98.06 95 ALA A N 1
ATOM 769 C CA . ALA A 1 95 ? -15.853 -7.536 2.760 1.00 98.06 95 ALA A CA 1
ATOM 770 C C . ALA A 1 95 ? -17.023 -8.308 3.376 1.00 98.06 95 ALA A C 1
ATOM 772 O O . ALA A 1 95 ? -16.893 -9.499 3.668 1.00 98.06 95 ALA A O 1
ATOM 773 N N . THR A 1 96 ? -18.155 -7.636 3.558 1.00 97.88 96 THR A N 1
ATOM 774 C CA . THR A 1 96 ? -19.441 -8.279 3.842 1.00 97.88 96 THR A CA 1
ATOM 775 C C . THR A 1 96 ? -20.029 -8.895 2.569 1.00 97.88 96 THR A C 1
ATOM 777 O O . THR A 1 96 ? -19.557 -8.645 1.456 1.00 97.88 96 THR A O 1
ATOM 780 N N . VAL A 1 97 ? -21.093 -9.691 2.720 1.00 96.88 97 VAL A N 1
ATOM 781 C CA . VAL A 1 97 ? -21.826 -10.276 1.582 1.00 96.88 97 VAL A CA 1
ATOM 782 C C . VAL A 1 97 ? -22.341 -9.182 0.638 1.00 96.88 97 VAL A C 1
ATOM 784 O O . VAL A 1 97 ? -22.156 -9.284 -0.574 1.00 96.88 97 VAL A O 1
ATOM 787 N N . ASP A 1 98 ? -22.890 -8.098 1.190 1.00 97.69 98 ASP A N 1
ATOM 788 C CA . ASP A 1 98 ? -23.414 -6.967 0.412 1.00 97.69 98 ASP A CA 1
ATOM 789 C C . ASP A 1 98 ? -22.304 -6.166 -0.289 1.00 97.69 98 ASP A C 1
ATOM 791 O O . ASP A 1 98 ? -22.529 -5.518 -1.311 1.00 97.69 98 ASP A O 1
ATOM 795 N N . GLU A 1 99 ? -21.077 -6.225 0.230 1.00 97.88 99 GLU A N 1
ATOM 796 C CA . GLU A 1 99 ? -19.924 -5.519 -0.324 1.00 97.88 99 GLU A CA 1
ATOM 797 C C . GLU A 1 99 ? -19.159 -6.320 -1.380 1.00 97.88 99 GLU A C 1
ATOM 799 O O . GLU A 1 99 ? -18.335 -5.741 -2.089 1.00 97.88 99 GLU A O 1
ATOM 804 N N . ALA A 1 100 ? -19.424 -7.620 -1.537 1.00 93.88 100 ALA A N 1
ATOM 805 C CA . ALA A 1 100 ? -18.696 -8.481 -2.473 1.00 93.88 100 ALA A CA 1
ATOM 806 C C . ALA A 1 100 ? -18.797 -8.004 -3.938 1.00 93.88 100 ALA A C 1
ATOM 808 O O . ALA A 1 100 ? -17.883 -8.229 -4.734 1.00 93.88 100 ALA A O 1
ATOM 809 N N . GLY A 1 101 ? -19.886 -7.310 -4.289 1.00 95.69 101 GLY A N 1
ATOM 810 C CA . GLY A 1 101 ? -20.096 -6.701 -5.607 1.00 95.69 101 GLY A CA 1
ATOM 811 C C . GLY A 1 101 ? -19.518 -5.290 -5.763 1.00 95.69 101 GLY A C 1
ATOM 812 O O . GLY A 1 101 ? -19.558 -4.722 -6.859 1.00 95.69 101 GLY A O 1
ATOM 813 N N . HIS A 1 102 ? -18.991 -4.683 -4.697 1.00 97.62 102 HIS A N 1
ATOM 814 C CA . HIS A 1 102 ? -18.455 -3.331 -4.764 1.00 97.62 102 HIS A CA 1
ATOM 815 C C . HIS A 1 102 ? -17.140 -3.287 -5.540 1.00 97.62 102 HIS A C 1
ATOM 817 O O . HIS A 1 102 ? -16.235 -4.095 -5.352 1.00 97.62 102 HIS A O 1
ATOM 823 N N . ARG A 1 103 ? -17.005 -2.251 -6.374 1.00 97.62 103 ARG A N 1
ATOM 824 C CA . ARG A 1 103 ? -15.733 -1.882 -6.999 1.00 97.62 103 ARG A CA 1
ATOM 825 C C . ARG A 1 103 ? -15.238 -0.579 -6.397 1.00 97.62 103 ARG A C 1
ATOM 827 O O . ARG A 1 103 ? -15.968 0.416 -6.412 1.00 97.62 103 ARG A O 1
ATOM 834 N N . VAL A 1 104 ? -14.024 -0.575 -5.856 1.00 97.06 104 VAL A N 1
ATOM 835 C CA . VAL A 1 104 ? -13.453 0.561 -5.109 1.00 97.06 104 VAL A CA 1
ATOM 836 C C . VAL A 1 104 ? -12.091 0.946 -5.683 1.00 97.06 104 VAL A C 1
ATOM 838 O O . VAL A 1 104 ? -11.361 0.091 -6.183 1.00 97.06 104 VAL A O 1
ATOM 841 N N . SER A 1 105 ? -11.741 2.235 -5.645 1.00 95.25 105 SER A N 1
ATOM 842 C CA . SER A 1 105 ? -10.410 2.704 -6.038 1.00 95.25 105 SER A CA 1
ATOM 843 C C . SER A 1 105 ? -9.313 1.910 -5.306 1.00 95.25 105 SER A C 1
ATOM 845 O O . SER A 1 105 ? -9.356 1.847 -4.072 1.00 95.25 105 SER A O 1
ATOM 847 N N . PRO A 1 106 ? -8.280 1.401 -6.011 1.00 95.56 106 PRO A N 1
ATOM 848 C CA . PRO A 1 106 ? -7.179 0.654 -5.399 1.00 95.56 106 PRO A CA 1
ATOM 849 C C . PRO A 1 106 ? -6.564 1.380 -4.200 1.00 95.56 106 PRO A C 1
ATOM 851 O O . PRO A 1 106 ? -6.353 0.791 -3.147 1.00 95.56 106 PRO A O 1
ATOM 854 N N . SER A 1 107 ? -6.338 2.693 -4.326 1.00 94.62 107 SER A N 1
ATOM 855 C CA . SER A 1 107 ? -5.755 3.501 -3.249 1.00 94.62 107 SER A CA 1
ATOM 856 C C . SER A 1 107 ? -6.572 3.505 -1.961 1.00 94.62 107 SER A C 1
ATOM 858 O O . SER A 1 107 ? -5.994 3.511 -0.883 1.00 94.62 107 SER A O 1
ATOM 860 N N . CYS A 1 108 ? -7.902 3.500 -2.069 1.00 95.88 108 CYS A N 1
ATOM 861 C CA . CYS A 1 108 ? -8.790 3.497 -0.912 1.00 95.88 108 CYS A CA 1
ATOM 862 C C . CYS A 1 108 ? -8.815 2.120 -0.244 1.00 95.88 108 CYS A C 1
ATOM 864 O O . CYS A 1 108 ? -8.825 2.059 0.978 1.00 95.88 108 CYS A O 1
ATOM 866 N N . LEU A 1 109 ? -8.771 1.034 -1.026 1.00 97.56 109 LEU A N 1
ATOM 867 C CA . LEU A 1 109 ? -8.713 -0.333 -0.496 1.00 97.56 109 LEU A CA 1
ATOM 868 C C . LEU A 1 109 ? -7.407 -0.611 0.240 1.00 97.56 109 LEU A C 1
ATOM 870 O O . LEU A 1 109 ? -7.429 -1.115 1.355 1.00 97.56 109 LEU A O 1
ATOM 874 N N . VAL A 1 110 ? -6.277 -0.251 -0.372 1.00 96.81 110 VAL A N 1
ATOM 875 C CA . VAL A 1 110 ? -4.955 -0.443 0.235 1.00 96.81 110 VAL A CA 1
ATOM 876 C C . VAL A 1 110 ? -4.826 0.386 1.513 1.00 96.81 110 VAL A C 1
ATOM 878 O O . VAL A 1 110 ? -4.406 -0.142 2.534 1.00 96.81 110 VAL A O 1
ATOM 881 N N . TRP A 1 111 ? -5.284 1.642 1.501 1.00 96.12 111 TRP A N 1
ATOM 882 C CA . TRP A 1 111 ? -5.333 2.464 2.713 1.00 96.12 111 TRP A CA 1
ATOM 883 C C . TRP A 1 111 ? -6.250 1.875 3.790 1.00 96.12 111 TRP A C 1
ATOM 885 O O . TRP A 1 111 ? -5.842 1.784 4.940 1.00 96.12 111 TRP A O 1
ATOM 895 N N . ALA A 1 112 ? -7.464 1.437 3.442 1.00 97.25 112 ALA A N 1
ATOM 896 C CA . ALA A 1 112 ? -8.396 0.867 4.416 1.00 97.25 112 ALA A CA 1
ATOM 897 C C . ALA A 1 112 ? -7.855 -0.432 5.031 1.00 97.25 112 ALA A C 1
ATOM 899 O O . ALA A 1 112 ? -8.032 -0.673 6.223 1.00 97.25 112 ALA A O 1
ATOM 900 N N . TYR A 1 113 ? -7.164 -1.246 4.231 1.00 97.62 113 TYR A N 1
ATOM 901 C CA . TYR A 1 113 ? -6.449 -2.413 4.724 1.00 97.62 113 TYR A CA 1
ATOM 902 C C . TYR A 1 113 ? -5.331 -2.024 5.685 1.00 97.62 113 TYR A C 1
ATOM 904 O O . TYR A 1 113 ? -5.274 -2.587 6.770 1.00 97.62 113 TYR A O 1
ATOM 912 N N . ASP A 1 114 ? -4.487 -1.052 5.339 1.00 96.06 114 ASP A N 1
ATOM 913 C CA . ASP A 1 114 ? -3.405 -0.610 6.222 1.00 96.06 114 ASP A CA 1
ATOM 914 C C . ASP A 1 114 ? -3.964 -0.031 7.534 1.00 96.06 114 ASP A C 1
ATOM 916 O O . ASP A 1 114 ? -3.474 -0.359 8.613 1.00 96.06 114 ASP A O 1
ATOM 920 N N . VAL A 1 115 ? -5.066 0.725 7.480 1.00 95.56 115 VAL A N 1
ATOM 921 C CA . VAL A 1 115 ? -5.779 1.186 8.682 1.00 95.56 115 VAL A CA 1
ATOM 922 C C . VAL A 1 115 ? -6.220 0.017 9.553 1.00 95.56 115 VAL A C 1
ATOM 924 O O . VAL A 1 115 ? -6.010 0.060 10.759 1.00 95.56 115 VAL A O 1
ATOM 927 N N . LYS A 1 116 ? -6.793 -1.037 8.966 1.00 96.62 116 LYS A N 1
ATOM 928 C CA . LYS A 1 116 ? -7.239 -2.227 9.704 1.00 96.62 116 LYS A CA 1
ATOM 929 C C . LYS A 1 116 ? -6.079 -3.063 10.245 1.00 96.62 116 LYS A C 1
ATOM 931 O O . LYS A 1 116 ? -6.117 -3.525 11.383 1.00 96.62 116 LYS A O 1
ATOM 936 N N . ASN A 1 117 ? -5.051 -3.256 9.428 1.00 95.81 117 ASN A N 1
ATOM 937 C CA . ASN A 1 117 ? -3.927 -4.135 9.710 1.00 95.81 117 ASN A CA 1
ATOM 938 C C . ASN A 1 117 ? -2.935 -3.523 10.707 1.00 95.81 117 ASN A C 1
ATOM 940 O O . ASN A 1 117 ? -2.316 -4.257 11.472 1.00 95.81 117 ASN A O 1
ATOM 944 N N . TYR A 1 118 ? -2.794 -2.198 10.697 1.00 93.19 118 TYR A N 1
ATOM 945 C CA . TYR A 1 118 ? -1.902 -1.445 11.576 1.00 93.19 118 TYR A CA 1
ATOM 946 C C . TYR A 1 118 ? -2.642 -0.496 12.517 1.00 93.19 118 TYR A C 1
ATOM 948 O O . TYR A 1 118 ? -1.989 0.354 13.116 1.00 93.19 118 TYR A O 1
ATOM 956 N N . GLY A 1 119 ? -3.970 -0.620 12.641 1.00 92.69 119 GLY A N 1
ATOM 957 C CA . GLY A 1 119 ? -4.833 0.125 13.575 1.00 92.69 119 GLY A CA 1
ATOM 958 C C . GLY A 1 119 ? -4.614 1.620 13.561 1.00 92.69 119 GLY A C 1
ATOM 959 O O . GLY A 1 119 ? -4.560 2.262 14.607 1.00 92.69 119 GLY A O 1
ATOM 960 N N . TRP A 1 120 ? -4.501 2.184 12.364 1.00 92.88 120 TRP A N 1
ATOM 961 C CA . TRP A 1 120 ? -4.354 3.620 12.156 1.00 92.88 120 TRP A CA 1
ATOM 962 C C . TRP A 1 120 ? -5.704 4.325 12.308 1.00 92.88 120 TRP A C 1
ATOM 964 O O . TRP A 1 120 ? -6.116 5.095 11.446 1.00 92.88 120 TRP A O 1
ATOM 974 N N . TRP A 1 121 ? -6.451 4.032 13.371 1.00 92.00 121 TRP A N 1
ATOM 975 C CA . TRP A 1 121 ? -7.833 4.489 13.550 1.00 92.00 121 TRP A CA 1
ATOM 976 C C . TRP A 1 121 ? -7.947 6.010 13.613 1.00 92.00 121 TRP A C 1
ATOM 978 O O . TRP A 1 121 ? -8.891 6.582 13.077 1.00 92.00 121 TRP A O 1
ATOM 988 N N . SER A 1 122 ? -6.946 6.660 14.201 1.00 88.75 122 SER A N 1
ATOM 989 C CA . SER A 1 122 ? -6.804 8.115 14.281 1.00 88.75 122 SER A CA 1
ATOM 990 C C . SER A 1 122 ? -6.739 8.802 12.916 1.00 88.75 122 SER A C 1
ATOM 992 O O . SER A 1 122 ? -7.072 9.978 12.804 1.00 88.75 122 SER A O 1
ATOM 994 N N . THR A 1 123 ? -6.369 8.067 11.866 1.00 88.69 123 THR A N 1
ATOM 995 C CA . THR A 1 123 ? -6.293 8.573 10.490 1.00 88.69 123 THR A CA 1
ATOM 996 C C . THR A 1 123 ? -7.637 8.641 9.778 1.00 88.69 123 THR A C 1
ATOM 998 O O . THR A 1 123 ? -7.745 9.192 8.677 1.00 88.69 123 THR A O 1
ATOM 1001 N N . VAL A 1 124 ? -8.662 8.031 10.367 1.00 91.12 124 VAL A N 1
ATOM 1002 C CA . VAL A 1 124 ? -9.993 7.972 9.784 1.00 91.12 124 VAL A CA 1
ATOM 1003 C C . VAL A 1 124 ? -10.748 9.243 10.145 1.00 91.12 124 VAL A C 1
ATOM 1005 O O . VAL A 1 124 ? -10.778 9.669 11.297 1.00 91.12 124 VAL A O 1
ATOM 1008 N N . SER A 1 125 ? -11.361 9.874 9.140 1.00 90.06 125 SER A N 1
ATOM 1009 C CA . SER A 1 125 ? -12.122 11.105 9.345 1.00 90.06 125 SER A CA 1
ATOM 1010 C C . SER A 1 125 ? -13.230 10.916 10.383 1.00 90.06 125 SER A C 1
ATOM 1012 O O . SER A 1 125 ? -13.941 9.907 10.375 1.00 90.06 125 SER A O 1
ATOM 1014 N N . LYS A 1 126 ? -13.417 11.933 11.234 1.00 89.81 126 LYS A N 1
ATOM 1015 C CA . LYS A 1 126 ? -14.488 11.965 12.239 1.00 89.81 126 LYS A CA 1
ATOM 1016 C C . LYS A 1 126 ? -15.842 11.677 11.580 1.00 89.81 126 LYS A C 1
ATOM 1018 O O . LYS A 1 126 ? -16.179 12.275 10.560 1.00 89.81 126 LYS A O 1
ATOM 1023 N N . GLY A 1 127 ? -16.608 10.762 12.172 1.00 90.94 127 GLY A N 1
ATOM 1024 C CA . GLY A 1 127 ? -17.926 10.347 11.677 1.00 90.94 127 GLY A CA 1
ATOM 1025 C C . GLY A 1 127 ? -17.931 9.081 10.815 1.00 90.94 127 GLY A C 1
ATOM 1026 O O . GLY A 1 127 ? -19.004 8.605 10.460 1.00 90.94 127 GLY A O 1
ATOM 1027 N N . ILE A 1 128 ? -16.767 8.509 10.504 1.00 94.56 128 ILE A N 1
ATOM 1028 C CA . ILE A 1 128 ? -16.666 7.139 9.996 1.00 94.56 128 ILE A CA 1
ATOM 1029 C C . ILE A 1 128 ? -16.241 6.257 11.168 1.00 94.56 128 ILE A C 1
ATOM 1031 O O . ILE A 1 128 ? -15.250 6.569 11.819 1.00 94.56 128 ILE A O 1
ATOM 1035 N N . ASP A 1 129 ? -16.972 5.174 11.434 1.00 95.25 129 ASP A N 1
ATOM 1036 C CA . ASP A 1 129 ? -16.561 4.153 12.402 1.00 95.25 129 ASP A CA 1
ATOM 1037 C C . ASP A 1 129 ? -15.619 3.154 11.713 1.00 95.25 129 ASP A C 1
ATOM 1039 O O . ASP A 1 129 ? -16.077 2.309 10.935 1.00 95.25 129 ASP A O 1
ATOM 1043 N N . PRO A 1 130 ? -14.297 3.228 11.944 1.00 94.56 130 PRO A N 1
ATOM 1044 C CA . PRO A 1 130 ? -13.383 2.314 11.296 1.00 94.56 130 PRO A CA 1
ATOM 1045 C C . PRO A 1 130 ? -13.395 0.927 11.925 1.00 94.56 130 PRO A C 1
ATOM 1047 O O . PRO A 1 130 ? -12.826 0.029 11.319 1.00 94.56 130 PRO A O 1
ATOM 1050 N N . ILE A 1 131 ? -13.988 0.722 13.106 1.00 94.56 131 ILE A N 1
ATOM 1051 C CA . ILE A 1 131 ? -14.007 -0.575 13.790 1.00 94.56 131 ILE A CA 1
ATOM 1052 C C . ILE A 1 131 ? -15.132 -1.431 13.209 1.00 94.56 131 ILE A C 1
ATOM 1054 O O . ILE A 1 131 ? -14.856 -2.540 12.748 1.00 94.56 131 ILE A O 1
ATOM 1058 N N . GLY A 1 132 ? -16.354 -0.893 13.142 1.00 95.94 132 GLY A N 1
ATOM 1059 C CA . GLY A 1 132 ? -17.538 -1.615 12.666 1.00 95.94 132 GLY A CA 1
ATOM 1060 C C . GLY A 1 132 ? -17.571 -1.912 11.163 1.00 95.94 132 GLY A C 1
ATOM 1061 O O . GLY A 1 132 ? -18.307 -2.795 10.730 1.00 95.94 132 GLY A O 1
ATOM 1062 N N . LEU A 1 133 ? -16.778 -1.211 10.350 1.00 97.88 133 LEU A N 1
ATOM 1063 C CA . LEU A 1 133 ? -16.744 -1.414 8.897 1.00 97.88 133 LEU A CA 1
ATOM 1064 C C . LEU A 1 133 ? -15.742 -2.497 8.479 1.00 97.88 133 LEU A C 1
ATOM 1066 O O . LEU A 1 133 ? -14.711 -2.680 9.118 1.00 97.88 133 LEU A O 1
ATOM 1070 N N . SER A 1 134 ? -15.985 -3.179 7.361 1.00 98.19 134 SER A N 1
ATOM 1071 C CA . SER A 1 134 ? -14.972 -4.022 6.707 1.00 98.19 134 SER A CA 1
ATOM 1072 C C . SER A 1 134 ? -13.901 -3.162 6.003 1.00 98.19 134 SER A C 1
ATOM 1074 O O . SER A 1 134 ? -14.005 -1.931 5.954 1.00 98.19 134 SER A O 1
ATOM 1076 N N . VAL A 1 135 ? -12.891 -3.789 5.387 1.00 98.12 135 VAL A N 1
ATOM 1077 C CA . VAL A 1 135 ? -11.959 -3.082 4.483 1.00 98.12 135 VAL A CA 1
ATOM 1078 C C . VAL A 1 135 ? -12.713 -2.402 3.332 1.00 98.12 135 VAL A C 1
ATOM 1080 O O . VAL A 1 135 ? -12.463 -1.231 3.041 1.00 98.12 135 VAL A O 1
ATOM 1083 N N . PHE A 1 136 ? -13.657 -3.095 2.688 1.00 98.25 136 PHE A N 1
ATOM 1084 C CA . PHE A 1 136 ? -14.437 -2.542 1.575 1.00 98.25 136 PHE A CA 1
ATOM 1085 C C . PHE A 1 136 ? -15.395 -1.432 2.017 1.00 98.25 136 PHE A C 1
ATOM 1087 O O . PHE A 1 136 ? -15.483 -0.402 1.339 1.00 98.25 136 PHE A O 1
ATOM 1094 N N . GLY A 1 137 ? -16.065 -1.601 3.157 1.00 98.12 137 GLY A N 1
ATOM 1095 C CA . GLY A 1 137 ? -16.959 -0.600 3.733 1.00 98.12 137 GLY A CA 1
ATOM 1096 C C . GLY A 1 137 ? -16.217 0.687 4.076 1.00 98.12 137 GLY A C 1
ATOM 1097 O O . GLY A 1 137 ? -16.621 1.776 3.655 1.00 98.12 137 GLY A O 1
ATOM 1098 N N . LEU A 1 138 ? -15.067 0.562 4.744 1.00 97.69 138 LEU A N 1
ATOM 1099 C CA . LEU A 1 138 ? -14.204 1.691 5.082 1.00 97.69 138 LEU A CA 1
ATOM 1100 C C . LEU A 1 138 ? -13.654 2.378 3.822 1.00 97.69 138 LEU A C 1
ATOM 1102 O O . LEU A 1 138 ? -13.717 3.605 3.699 1.00 97.69 138 LEU A O 1
ATOM 1106 N N . ALA A 1 139 ? -13.184 1.604 2.841 1.00 97.19 139 ALA A N 1
ATOM 1107 C CA . ALA A 1 139 ? -12.682 2.146 1.583 1.00 97.19 139 ALA A CA 1
ATOM 1108 C C . ALA A 1 139 ? -13.770 2.907 0.804 1.00 97.19 139 ALA A C 1
ATOM 1110 O O . ALA A 1 139 ? -13.495 3.980 0.262 1.00 97.19 139 ALA A O 1
ATOM 1111 N N . LYS A 1 140 ? -15.012 2.401 0.777 1.00 97.06 140 LYS A N 1
ATOM 1112 C CA . LYS A 1 140 ? -16.157 3.095 0.165 1.00 97.06 140 LYS A CA 1
ATOM 1113 C C . LYS A 1 140 ? -16.546 4.362 0.912 1.00 97.06 140 LYS A C 1
ATOM 1115 O O . LYS A 1 140 ? -16.829 5.370 0.261 1.00 97.06 140 LYS A O 1
ATOM 1120 N N . ALA A 1 141 ? -16.560 4.330 2.243 1.00 96.12 141 ALA A N 1
ATOM 1121 C CA . ALA A 1 141 ? -16.854 5.505 3.056 1.00 96.12 141 ALA A CA 1
ATOM 1122 C C . ALA A 1 141 ? -15.861 6.637 2.753 1.00 96.12 141 ALA A C 1
ATOM 1124 O O . ALA A 1 141 ? -16.271 7.761 2.461 1.00 96.12 141 ALA A O 1
ATOM 1125 N N . VAL A 1 142 ? -14.566 6.318 2.701 1.00 94.56 142 VAL A N 1
ATOM 1126 C CA . VAL A 1 142 ? -13.526 7.307 2.398 1.00 94.56 142 VAL A CA 1
ATOM 1127 C C . VAL A 1 142 ? -13.528 7.745 0.935 1.00 94.56 142 VAL A C 1
ATOM 1129 O O . VAL A 1 142 ? -13.317 8.924 0.656 1.00 94.56 142 VAL A O 1
ATOM 1132 N N . GLU A 1 143 ? -13.829 6.857 -0.015 1.00 94.50 143 GLU A N 1
ATOM 1133 C CA . GLU A 1 143 ? -13.957 7.221 -1.434 1.00 94.50 143 GLU A CA 1
ATOM 1134 C C . GLU A 1 143 ? -14.996 8.341 -1.646 1.00 94.50 143 GLU A C 1
ATOM 1136 O O . GLU A 1 143 ? -14.750 9.256 -2.435 1.00 94.50 143 GLU A O 1
ATOM 1141 N N . ARG A 1 144 ? -16.105 8.335 -0.889 1.00 93.75 144 ARG A N 1
ATOM 1142 C CA . ARG A 1 144 ? -17.163 9.364 -0.962 1.00 93.75 144 ARG A CA 1
ATOM 1143 C C . ARG A 1 144 ? -16.719 10.740 -0.464 1.00 93.75 144 ARG A C 1
ATOM 1145 O O . ARG A 1 144 ? -17.188 11.749 -0.982 1.00 93.75 144 ARG A O 1
ATOM 1152 N N . ILE A 1 145 ? -15.821 10.791 0.519 1.00 90.81 145 ILE A N 1
ATOM 1153 C CA . ILE A 1 145 ? -15.325 12.045 1.116 1.00 90.81 145 ILE A CA 1
ATOM 1154 C C . ILE A 1 145 ? -13.930 12.439 0.617 1.00 90.81 145 ILE A C 1
ATOM 1156 O O . ILE A 1 145 ? -13.366 13.442 1.057 1.00 90.81 145 ILE A O 1
ATOM 1160 N N . ARG A 1 146 ? -13.368 11.679 -0.331 1.00 85.19 146 ARG A N 1
ATOM 1161 C CA . ARG A 1 146 ? -11.994 11.840 -0.829 1.00 85.19 146 ARG A CA 1
ATOM 1162 C C . ARG A 1 146 ? -11.685 13.251 -1.327 1.00 85.19 146 ARG A C 1
ATOM 1164 O O . ARG A 1 146 ? -10.547 13.691 -1.217 1.00 85.19 146 ARG A O 1
ATOM 1171 N N . SER A 1 147 ? -12.676 13.957 -1.869 1.00 77.19 147 SER A N 1
ATOM 1172 C CA . SER A 1 147 ? -12.513 15.328 -2.363 1.00 77.19 147 SER A CA 1
ATOM 1173 C C . SER A 1 147 ? -12.363 16.380 -1.260 1.00 77.19 147 SER A C 1
ATOM 1175 O O . SER A 1 147 ? -11.988 17.505 -1.576 1.00 77.19 147 SER A O 1
ATOM 1177 N N . ARG A 1 148 ? -12.658 16.048 0.005 1.00 72.56 148 ARG A N 1
ATOM 1178 C CA . ARG A 1 148 ? -12.764 17.028 1.093 1.00 72.56 148 ARG A CA 1
ATOM 1179 C C . ARG A 1 148 ? -11.637 16.953 2.123 1.00 72.56 148 ARG A C 1
ATOM 1181 O O . ARG A 1 148 ? -11.220 18.010 2.575 1.00 72.56 148 ARG A O 1
ATOM 1188 N N . THR A 1 149 ? -11.166 15.763 2.513 1.00 63.53 149 THR A N 1
ATOM 1189 C CA . THR A 1 149 ? -10.479 15.661 3.824 1.00 63.53 149 THR A CA 1
ATOM 1190 C C . THR A 1 149 ? -9.448 14.546 4.017 1.00 63.53 149 THR A C 1
ATOM 1192 O O . THR A 1 149 ? -8.745 14.569 5.015 1.00 63.53 149 THR A O 1
ATOM 1195 N N . CYS A 1 150 ? -9.305 13.547 3.138 1.00 66.19 150 CYS A N 1
ATOM 1196 C CA . CYS A 1 150 ? -8.407 12.425 3.461 1.00 66.19 150 CYS A CA 1
ATOM 1197 C C . CYS A 1 150 ? -6.946 12.725 3.082 1.00 66.19 150 CYS A C 1
ATOM 1199 O O . CYS A 1 150 ? -6.479 12.371 1.993 1.00 66.19 150 CYS A O 1
ATOM 1201 N N . THR A 1 151 ? -6.208 13.380 3.977 1.00 73.12 151 THR A N 1
ATOM 1202 C CA . THR A 1 151 ? -4.809 13.759 3.736 1.00 73.12 151 THR A CA 1
ATOM 1203 C C . THR A 1 151 ? -3.864 12.577 3.674 1.00 73.12 151 THR A C 1
ATOM 1205 O O . THR A 1 151 ? -2.884 12.633 2.931 1.00 73.12 151 THR A O 1
ATOM 1208 N N . LEU A 1 152 ? -4.176 11.460 4.328 1.00 82.88 152 LEU A N 1
ATOM 1209 C CA . LEU A 1 152 ? -3.343 10.266 4.220 1.00 82.88 152 LEU A CA 1
ATOM 1210 C C . LEU A 1 152 ? -3.441 9.570 2.876 1.00 82.88 152 LEU A C 1
ATOM 1212 O O . LEU A 1 152 ? -2.421 9.119 2.370 1.00 82.88 152 LEU A O 1
ATOM 1216 N N . LEU A 1 153 ? -4.597 9.596 2.211 1.00 85.38 153 LEU A N 1
ATOM 1217 C CA . LEU A 1 153 ? -4.686 9.145 0.819 1.00 85.38 153 LEU A CA 1
ATOM 1218 C C . LEU A 1 153 ? -3.852 10.000 -0.147 1.00 85.38 153 LEU A C 1
ATOM 1220 O O . LEU A 1 153 ? -3.591 9.568 -1.272 1.00 85.38 153 LEU A O 1
ATOM 1224 N N . SER A 1 154 ? -3.428 11.199 0.269 1.00 82.88 154 SER A N 1
ATOM 1225 C CA . SER A 1 154 ? -2.491 12.019 -0.501 1.00 82.88 154 SER A CA 1
ATOM 1226 C C . SER A 1 154 ? -1.038 11.555 -0.365 1.00 82.88 154 SER A C 1
ATOM 1228 O O . SER A 1 154 ? -0.223 11.906 -1.223 1.00 82.88 154 SER A O 1
ATOM 1230 N N . ALA A 1 155 ? -0.717 10.755 0.660 1.00 84.88 155 ALA A N 1
ATOM 1231 C CA . ALA A 1 155 ? 0.632 10.256 0.893 1.00 84.88 155 ALA A CA 1
ATOM 1232 C C . ALA A 1 155 ? 1.153 9.510 -0.335 1.00 84.88 155 ALA A C 1
ATOM 1234 O O . ALA A 1 155 ? 0.392 8.836 -1.039 1.00 84.88 155 ALA A O 1
ATOM 1235 N N . GLY A 1 156 ? 2.454 9.646 -0.613 1.00 82.56 156 GLY A N 1
ATOM 1236 C CA . GLY A 1 156 ? 3.059 9.112 -1.832 1.00 82.56 156 GLY A CA 1
ATOM 1237 C C . GLY A 1 156 ? 2.763 7.625 -1.992 1.00 82.56 156 GLY A C 1
ATOM 1238 O O . GLY A 1 156 ? 2.354 7.172 -3.056 1.00 82.56 156 GLY A O 1
ATOM 1239 N N . PHE A 1 157 ? 2.849 6.855 -0.909 1.00 87.50 157 PHE A N 1
ATOM 1240 C CA . PHE A 1 157 ? 2.629 5.408 -0.933 1.00 87.50 157 PHE A CA 1
ATOM 1241 C C . PHE A 1 157 ? 1.208 4.963 -1.319 1.00 87.50 157 PHE A C 1
ATOM 1243 O O . PHE A 1 157 ? 1.088 3.821 -1.767 1.00 87.50 157 PHE A O 1
ATOM 1250 N N . TYR A 1 158 ? 0.197 5.843 -1.305 1.00 90.56 158 TYR A N 1
ATOM 1251 C CA . TYR A 1 158 ? -1.144 5.589 -1.865 1.00 90.56 158 TYR A CA 1
ATOM 1252 C C . TYR A 1 158 ? -1.458 6.384 -3.134 1.00 90.56 158 TYR A C 1
ATOM 1254 O O . TYR A 1 158 ? -2.295 5.961 -3.936 1.00 90.56 158 TYR A O 1
ATOM 1262 N N . SER A 1 159 ? -0.812 7.535 -3.326 1.00 86.44 159 SER A N 1
ATOM 1263 C CA . SER A 1 159 ? -1.072 8.436 -4.443 1.00 86.44 159 SER A CA 1
ATOM 1264 C C . SER A 1 159 ? -0.063 8.253 -5.573 1.00 86.44 159 SER A C 1
ATOM 1266 O O . SER A 1 159 ? 1.108 7.939 -5.392 1.00 86.44 159 SER A O 1
ATOM 1268 N N . CYS A 1 160 ? -0.505 8.453 -6.809 1.00 81.12 160 CYS A N 1
ATOM 1269 C CA . CYS A 1 160 ? 0.362 8.298 -7.971 1.00 81.12 160 CYS A CA 1
ATOM 1270 C C . CYS A 1 160 ? 1.115 9.594 -8.321 1.00 81.12 160 CYS A C 1
ATOM 1272 O O . CYS A 1 160 ? 1.158 10.014 -9.475 1.00 81.12 160 CYS A O 1
ATOM 1274 N N . THR A 1 161 ? 1.664 10.272 -7.311 1.00 70.31 161 THR A N 1
ATOM 1275 C CA . THR A 1 161 ? 2.312 11.589 -7.455 1.00 70.31 161 THR A CA 1
ATOM 1276 C C . THR A 1 161 ? 3.826 11.504 -7.677 1.00 70.31 161 THR A C 1
ATOM 1278 O O . THR A 1 161 ? 4.533 12.496 -7.501 1.00 70.31 161 THR A O 1
ATOM 1281 N N . GLU A 1 162 ? 4.340 10.345 -8.109 1.00 65.12 162 GLU A N 1
ATOM 1282 C CA . GLU A 1 162 ? 5.767 10.092 -8.350 1.00 65.12 162 GLU A CA 1
ATOM 1283 C C . GLU A 1 162 ? 6.431 11.197 -9.199 1.00 65.12 162 GLU A C 1
ATOM 1285 O O . GLU A 1 162 ? 6.343 11.230 -10.428 1.00 65.12 162 GLU A O 1
ATOM 1290 N N . GLY A 1 163 ? 7.121 12.130 -8.531 1.00 60.75 163 GLY A N 1
ATOM 1291 C CA . GLY A 1 163 ? 7.851 13.231 -9.166 1.00 60.75 163 GLY A CA 1
ATOM 1292 C C . GLY A 1 163 ? 6.979 14.207 -9.962 1.00 60.75 163 GLY A C 1
ATOM 1293 O O . GLY A 1 163 ? 7.436 14.696 -10.992 1.00 60.75 163 GLY A O 1
ATOM 1294 N N . ASN A 1 164 ? 5.731 14.453 -9.537 1.00 65.88 164 ASN A N 1
ATOM 1295 C CA . ASN A 1 164 ? 4.737 15.252 -10.275 1.00 65.88 164 ASN A CA 1
ATOM 1296 C C . ASN A 1 164 ? 4.405 14.704 -11.676 1.00 65.88 164 ASN A C 1
ATOM 1298 O O . ASN A 1 164 ? 3.772 15.387 -12.486 1.00 65.88 164 ASN A O 1
ATOM 1302 N N . VAL A 1 165 ? 4.810 13.470 -11.988 1.00 65.81 165 VAL A N 1
ATOM 1303 C CA . VAL A 1 165 ? 4.513 12.858 -13.278 1.00 65.81 165 VAL A CA 1
ATOM 1304 C C . VAL A 1 165 ? 3.133 12.233 -13.194 1.00 65.81 165 VAL A C 1
ATOM 1306 O O . VAL A 1 165 ? 2.948 11.178 -12.594 1.00 65.81 165 VAL A O 1
ATOM 1309 N N . ARG A 1 166 ? 2.150 12.867 -13.838 1.00 67.94 166 ARG A N 1
ATOM 1310 C CA . ARG A 1 166 ? 0.859 12.219 -14.067 1.00 67.94 166 ARG A CA 1
ATOM 1311 C C . ARG A 1 166 ? 1.086 10.990 -14.938 1.00 67.94 166 ARG A C 1
ATOM 1313 O O . ARG A 1 166 ? 1.501 11.086 -16.093 1.00 67.94 166 ARG A O 1
ATOM 1320 N N . HIS A 1 167 ? 0.811 9.833 -14.364 1.00 69.06 167 HIS A N 1
ATOM 1321 C CA . HIS A 1 167 ? 0.753 8.577 -15.079 1.00 69.06 167 HIS A CA 1
ATOM 1322 C C . HIS A 1 167 ? -0.385 8.656 -16.099 1.00 69.06 167 HIS A C 1
ATOM 1324 O O . HIS A 1 167 ? -1.551 8.739 -15.725 1.00 69.06 167 HIS A O 1
ATOM 1330 N N . GLY A 1 168 ? -0.059 8.652 -17.395 1.00 61.53 168 GLY A N 1
ATOM 1331 C CA . GLY A 1 168 ? -1.081 8.475 -18.427 1.00 61.53 168 GLY A CA 1
ATOM 1332 C C . GLY A 1 168 ? -1.834 7.168 -18.163 1.00 61.53 168 GLY A C 1
ATOM 1333 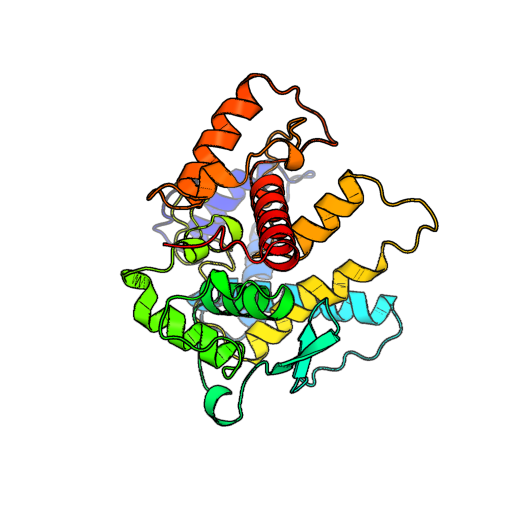O O . GLY A 1 168 ? -1.197 6.180 -17.771 1.00 61.53 168 GLY A O 1
ATOM 1334 N N . GLY A 1 169 ? -3.163 7.173 -18.325 1.00 56.50 169 GLY A N 1
ATOM 1335 C CA . GLY A 1 169 ? -4.016 6.000 -18.114 1.00 56.50 169 GLY A CA 1
ATOM 1336 C C . GLY A 1 169 ? -3.446 4.795 -18.863 1.00 56.50 169 GLY A C 1
ATOM 1337 O O . GLY A 1 169 ? -3.365 4.803 -20.088 1.00 56.50 169 GLY A O 1
ATOM 1338 N N . GLY A 1 170 ? -2.940 3.806 -18.123 1.00 56.94 170 GLY A N 1
ATOM 1339 C CA . GLY A 1 170 ? -2.274 2.625 -18.688 1.00 56.94 170 GLY A CA 1
ATOM 1340 C C . GLY A 1 170 ? -0.753 2.540 -18.502 1.00 56.94 170 GLY A C 1
ATOM 1341 O O . GLY A 1 170 ? -0.161 1.543 -18.905 1.00 56.94 170 GLY A O 1
ATOM 1342 N N . SER A 1 171 ? -0.100 3.506 -17.850 1.00 62.41 171 SER A N 1
ATOM 1343 C CA . SER A 1 171 ? 1.361 3.505 -17.600 1.00 62.41 171 SER A CA 1
ATOM 1344 C C . SER A 1 171 ? 1.844 2.524 -16.517 1.00 62.41 171 SER A C 1
ATOM 1346 O O . SER A 1 171 ? 2.862 2.752 -15.870 1.00 62.41 171 SER A O 1
ATOM 1348 N N . GLY A 1 172 ? 1.140 1.407 -16.328 1.00 72.81 172 GLY A N 1
ATOM 1349 C CA . GLY A 1 172 ? 1.647 0.302 -15.513 1.00 72.81 172 GLY A CA 1
ATOM 1350 C C . GLY A 1 172 ? 1.503 0.463 -14.000 1.00 72.81 172 GLY A C 1
ATOM 1351 O O . GLY A 1 172 ? 1.951 -0.418 -13.279 1.00 72.81 172 GLY A O 1
ATOM 1352 N N . CYS A 1 173 ? 0.913 1.555 -13.509 1.00 85.75 173 CYS A N 1
ATOM 1353 C CA . CYS A 1 173 ? 0.839 1.825 -12.076 1.00 85.75 173 CYS A CA 1
ATOM 1354 C C . CYS A 1 173 ? -0.437 1.253 -11.449 1.00 85.75 173 CYS A C 1
ATOM 1356 O O . CYS A 1 173 ? -1.536 1.644 -11.840 1.00 85.75 173 CYS A O 1
ATOM 1358 N N . GLU A 1 174 ? -0.283 0.390 -10.441 1.00 89.00 174 GLU A N 1
ATOM 1359 C CA . GLU A 1 174 ? -1.392 -0.211 -9.681 1.00 89.00 174 GLU A CA 1
ATOM 1360 C C . GLU A 1 174 ? -2.274 0.847 -8.997 1.00 89.00 174 GLU A C 1
ATOM 1362 O O . GLU A 1 174 ? -3.492 0.710 -8.951 1.00 89.00 174 GLU A O 1
ATOM 1367 N N . ARG A 1 175 ? -1.673 1.963 -8.558 1.00 88.44 175 ARG A N 1
ATOM 1368 C CA . ARG A 1 175 ? -2.373 3.100 -7.927 1.00 88.44 175 ARG A CA 1
ATOM 1369 C C . ARG A 1 175 ? -3.383 3.781 -8.853 1.00 88.44 175 ARG A C 1
ATOM 1371 O O . ARG A 1 175 ? -4.316 4.419 -8.377 1.00 88.44 175 ARG A O 1
ATOM 1378 N N . CYS A 1 176 ? -3.154 3.685 -10.163 1.00 86.56 176 CYS A N 1
ATOM 1379 C CA . CYS A 1 176 ? -3.966 4.306 -11.211 1.00 86.56 176 CYS A CA 1
ATOM 1380 C C . CYS A 1 176 ? -4.839 3.296 -11.956 1.00 86.56 176 CYS A C 1
ATOM 1382 O O . CYS A 1 176 ? -5.372 3.620 -13.018 1.00 86.56 176 CYS A O 1
ATOM 1384 N N . GLU A 1 177 ? -4.932 2.059 -11.472 1.00 90.44 177 GLU A N 1
ATOM 1385 C CA . GLU A 1 177 ? -5.844 1.097 -12.070 1.00 90.44 177 GLU A CA 1
ATOM 1386 C C . GLU A 1 177 ? -7.297 1.527 -11.901 1.00 90.44 177 GLU A C 1
ATOM 1388 O O . GLU A 1 177 ? -7.664 2.234 -10.962 1.00 90.44 177 GLU A O 1
ATOM 1393 N N . SER A 1 178 ? -8.138 1.045 -12.816 1.00 91.50 178 SER A N 1
ATOM 1394 C CA . SER A 1 178 ? -9.582 1.003 -12.599 1.00 91.50 178 SER A CA 1
ATOM 1395 C C . SER A 1 178 ? -9.895 0.317 -11.268 1.00 91.50 178 SER A C 1
ATOM 1397 O O . SER A 1 178 ? -9.156 -0.589 -10.867 1.00 91.50 178 SER A O 1
ATOM 1399 N N . HIS A 1 179 ? -11.036 0.661 -10.680 1.00 95.25 179 HIS A N 1
ATOM 1400 C CA . HIS A 1 179 ? -11.566 0.067 -9.458 1.00 95.25 179 HIS A CA 1
ATOM 1401 C C . HIS A 1 179 ? -11.365 -1.453 -9.365 1.00 95.25 179 HIS A C 1
ATOM 1403 O O . HIS A 1 179 ? -11.600 -2.193 -10.331 1.00 95.25 179 HIS A O 1
ATOM 1409 N N . TRP A 1 180 ? -10.936 -1.894 -8.185 1.00 97.12 180 TRP A N 1
ATOM 1410 C CA . TRP A 1 180 ? -10.755 -3.299 -7.845 1.00 97.12 180 TRP A CA 1
ATOM 1411 C C . TRP A 1 180 ? -12.028 -3.886 -7.253 1.00 97.12 180 TRP A C 1
ATOM 1413 O O . TRP A 1 180 ? -12.738 -3.211 -6.507 1.00 97.12 180 TRP A O 1
ATOM 1423 N N . ASP A 1 181 ? -12.299 -5.136 -7.613 1.00 97.31 181 ASP A N 1
ATOM 1424 C CA . ASP A 1 181 ? -13.237 -6.007 -6.905 1.00 97.31 181 ASP A CA 1
ATOM 1425 C C . ASP A 1 181 ? -12.525 -6.794 -5.782 1.00 97.31 181 ASP A C 1
ATOM 1427 O O . ASP A 1 181 ? -11.315 -6.654 -5.563 1.00 97.31 181 ASP A O 1
ATOM 1431 N N . LEU A 1 182 ? -13.284 -7.618 -5.055 1.00 97.50 182 LEU A N 1
ATOM 1432 C CA . LEU A 1 182 ? -12.775 -8.438 -3.952 1.00 97.50 182 LEU A CA 1
ATOM 1433 C C . LEU A 1 182 ? -11.646 -9.387 -4.386 1.00 97.50 182 LEU A C 1
ATOM 1435 O O . LEU A 1 182 ? -10.650 -9.532 -3.677 1.00 97.50 182 LEU A O 1
ATOM 1439 N N . VAL A 1 183 ? -11.769 -9.996 -5.567 1.00 96.94 183 VAL A N 1
ATOM 1440 C CA . VAL A 1 183 ? -10.777 -10.941 -6.096 1.00 96.94 183 VAL A CA 1
ATOM 1441 C C . VAL A 1 183 ? -9.486 -10.207 -6.459 1.00 96.94 183 VAL A C 1
ATOM 1443 O O . VAL A 1 183 ? -8.395 -10.653 -6.115 1.00 96.94 183 VAL A O 1
ATOM 1446 N N . GLU A 1 184 ? -9.590 -9.056 -7.121 1.00 96.69 184 GLU A N 1
ATOM 1447 C CA . GLU A 1 184 ? -8.456 -8.212 -7.498 1.00 96.69 184 GLU A CA 1
ATOM 1448 C C . GLU A 1 184 ? -7.694 -7.688 -6.283 1.00 96.69 184 GLU A C 1
ATOM 1450 O O . GLU A 1 184 ? -6.458 -7.664 -6.303 1.00 96.69 184 GLU A O 1
ATOM 1455 N N . PHE A 1 185 ? -8.415 -7.300 -5.231 1.00 97.31 185 PHE A N 1
ATOM 1456 C CA . PHE A 1 185 ? -7.821 -6.893 -3.965 1.00 97.31 185 PHE A CA 1
ATOM 1457 C C . PHE A 1 185 ? -7.128 -8.068 -3.259 1.00 97.31 185 PHE A C 1
ATOM 1459 O O . PHE A 1 185 ? -5.977 -7.937 -2.842 1.00 97.31 185 PHE A O 1
ATOM 1466 N N . TRP A 1 186 ? -7.766 -9.240 -3.193 1.00 96.75 186 TRP A N 1
ATOM 1467 C CA . TRP A 1 186 ? -7.173 -10.432 -2.579 1.00 96.75 186 TRP A CA 1
ATOM 1468 C C . TRP A 1 186 ? -5.911 -10.911 -3.309 1.00 96.75 186 TRP A C 1
ATOM 1470 O O . TRP A 1 186 ? -4.898 -11.213 -2.677 1.00 96.75 186 TRP A O 1
ATOM 1480 N N . GLU A 1 187 ? -5.917 -10.906 -4.646 1.00 95.75 187 GLU A N 1
ATOM 1481 C CA . GLU A 1 187 ? -4.727 -11.184 -5.460 1.00 95.75 187 GLU A CA 1
ATOM 1482 C C . GLU A 1 187 ? -3.582 -10.214 -5.138 1.00 95.75 187 GLU A C 1
ATOM 1484 O O . GLU A 1 187 ? -2.418 -10.609 -5.081 1.00 95.75 187 GLU A O 1
ATOM 1489 N N . TRP A 1 188 ? -3.890 -8.927 -4.949 1.00 95.44 188 TRP A N 1
ATOM 1490 C CA . TRP A 1 188 ? -2.890 -7.934 -4.556 1.00 95.44 188 TRP A CA 1
ATOM 1491 C C . TRP A 1 188 ? -2.328 -8.260 -3.171 1.00 95.44 188 TRP A C 1
ATOM 1493 O O . TRP A 1 188 ? -1.108 -8.380 -3.023 1.00 95.44 188 TRP A O 1
ATOM 1503 N N . LEU A 1 189 ? -3.207 -8.511 -2.201 1.00 95.25 189 LEU A N 1
ATOM 1504 C CA . LEU A 1 189 ? -2.832 -8.777 -0.821 1.00 95.25 189 LEU A CA 1
ATOM 1505 C C . LEU A 1 189 ? -1.943 -10.024 -0.693 1.00 95.25 189 LEU A C 1
ATOM 1507 O O . LEU A 1 189 ? -0.876 -9.963 -0.079 1.00 95.25 189 LEU A O 1
ATOM 1511 N N . ARG A 1 190 ? -2.320 -11.125 -1.358 1.00 93.50 190 ARG A N 1
ATOM 1512 C CA . ARG A 1 190 ? -1.521 -12.362 -1.447 1.00 93.50 190 ARG A CA 1
ATOM 1513 C C . ARG A 1 190 ? -0.149 -12.129 -2.049 1.00 93.50 190 ARG A C 1
ATOM 1515 O O . ARG A 1 190 ? 0.854 -12.573 -1.491 1.00 93.50 190 ARG A O 1
ATOM 1522 N N . SER A 1 191 ? -0.106 -11.417 -3.175 1.00 91.25 191 SER A N 1
ATOM 1523 C CA . SER A 1 191 ? 1.149 -11.168 -3.885 1.00 91.25 191 SER A CA 1
ATOM 1524 C C . SER A 1 191 ? 2.152 -10.359 -3.066 1.00 91.25 191 SER A C 1
ATOM 1526 O O . SER A 1 191 ? 3.348 -10.460 -3.321 1.00 91.25 191 SER A O 1
ATOM 1528 N N . ARG A 1 192 ? 1.666 -9.575 -2.100 1.00 87.44 192 ARG A N 1
ATOM 1529 C CA . ARG A 1 192 ? 2.481 -8.688 -1.281 1.00 87.44 192 ARG A CA 1
ATOM 1530 C C . ARG A 1 192 ? 2.850 -9.310 0.060 1.00 87.44 192 ARG A C 1
ATOM 1532 O O . ARG A 1 192 ? 4.020 -9.514 0.344 1.00 87.44 192 ARG A O 1
ATOM 1539 N N . HIS A 1 193 ? 1.858 -9.633 0.881 1.00 85.00 193 HIS A N 1
ATOM 1540 C CA . HIS A 1 193 ? 2.113 -10.002 2.272 1.00 85.00 193 HIS A CA 1
ATOM 1541 C C . HIS A 1 193 ? 2.526 -11.461 2.420 1.00 85.00 193 HIS A C 1
ATOM 1543 O O . HIS A 1 193 ? 3.390 -11.778 3.225 1.00 85.00 193 HIS A O 1
ATOM 1549 N N . PHE A 1 194 ? 1.944 -12.357 1.626 1.00 79.19 194 PHE A N 1
ATOM 1550 C CA . PHE A 1 194 ? 2.119 -13.796 1.830 1.00 79.19 194 PHE A CA 1
ATOM 1551 C C . PHE A 1 194 ? 3.305 -14.367 1.043 1.00 79.19 194 PHE A C 1
ATOM 1553 O O . PHE A 1 194 ? 3.898 -15.362 1.452 1.00 79.19 194 PHE A O 1
ATOM 1560 N N . CYS A 1 195 ? 3.690 -13.717 -0.059 1.00 70.94 195 CYS A N 1
ATOM 1561 C CA . CYS A 1 195 ? 4.820 -14.161 -0.876 1.00 70.94 195 CYS A CA 1
ATOM 1562 C C . CYS A 1 195 ? 6.181 -13.696 -0.325 1.00 70.94 195 CYS A C 1
ATOM 1564 O O . CYS A 1 195 ? 7.170 -14.398 -0.512 1.00 70.94 195 CYS A O 1
ATOM 1566 N N . GLU A 1 196 ? 6.251 -12.543 0.354 1.00 66.56 196 GLU A N 1
ATOM 1567 C CA . GLU A 1 196 ? 7.526 -11.950 0.803 1.00 66.56 196 GLU A CA 1
ATOM 1568 C C . GLU A 1 196 ? 7.944 -12.376 2.224 1.00 66.56 196 GLU A C 1
ATOM 1570 O O . GLU A 1 196 ? 9.132 -12.379 2.543 1.00 66.56 196 GLU A O 1
ATOM 1575 N N . MET A 1 197 ? 7.001 -12.789 3.082 1.00 59.56 197 MET A N 1
ATOM 1576 C CA . MET A 1 197 ? 7.242 -12.907 4.529 1.00 59.56 197 MET A CA 1
ATOM 1577 C C . MET A 1 197 ? 8.225 -14.010 4.965 1.00 59.56 197 MET A C 1
ATOM 1579 O O . MET A 1 197 ? 8.694 -13.977 6.100 1.00 59.56 197 MET A O 1
ATOM 1583 N N . ARG A 1 198 ? 8.564 -14.994 4.120 1.00 58.72 198 ARG A N 1
ATOM 1584 C CA . ARG A 1 198 ? 9.313 -16.187 4.574 1.00 58.72 198 ARG A CA 1
ATOM 1585 C C . ARG A 1 198 ? 10.830 -16.149 4.381 1.00 58.72 198 ARG A C 1
ATOM 1587 O O . ARG A 1 198 ? 11.509 -17.004 4.948 1.00 58.72 198 ARG A O 1
ATOM 1594 N N . SER A 1 199 ? 11.384 -15.142 3.707 1.00 58.25 199 SER A N 1
ATOM 1595 C CA . SER A 1 199 ? 12.841 -15.040 3.500 1.00 58.25 199 SER A CA 1
ATOM 1596 C C . SER A 1 199 ? 13.640 -14.676 4.764 1.00 58.25 199 SER A C 1
ATOM 1598 O O . SER A 1 199 ? 14.865 -14.726 4.737 1.00 58.25 199 SER A O 1
ATOM 1600 N N . PHE A 1 200 ? 12.983 -14.334 5.879 1.00 57.75 200 PHE A N 1
ATOM 1601 C CA . PHE A 1 200 ? 13.639 -13.809 7.086 1.00 57.75 200 PHE A CA 1
ATOM 1602 C C . PHE A 1 200 ? 14.028 -14.861 8.141 1.00 57.75 200 PHE A C 1
ATOM 1604 O O . PHE A 1 200 ? 14.442 -14.492 9.234 1.00 57.75 200 PHE A O 1
ATOM 1611 N N . HIS A 1 201 ? 13.966 -16.162 7.838 1.00 59.09 201 HIS A N 1
ATOM 1612 C CA . HIS A 1 201 ? 14.334 -17.230 8.789 1.00 59.09 201 HIS A CA 1
ATOM 1613 C C . HIS A 1 201 ? 15.848 -17.380 9.034 1.00 59.09 201 HIS A C 1
ATOM 1615 O O . HIS A 1 201 ? 16.303 -18.385 9.576 1.00 59.09 201 HIS A O 1
ATOM 1621 N N . SER A 1 202 ? 16.662 -16.389 8.680 1.00 63.28 202 SER A N 1
ATOM 1622 C CA . SER A 1 202 ? 18.016 -16.308 9.214 1.00 63.28 202 SER A CA 1
ATOM 1623 C C . SER A 1 202 ? 17.922 -16.028 10.716 1.00 63.28 202 SER A C 1
ATOM 1625 O O . SER A 1 202 ? 17.475 -14.950 11.095 1.00 63.28 202 SER A O 1
ATOM 1627 N N . HIS A 1 203 ? 18.364 -16.969 11.556 1.00 80.25 203 HIS A N 1
ATOM 1628 C CA . HIS A 1 203 ? 18.425 -16.901 13.031 1.00 80.25 203 HIS A CA 1
ATOM 1629 C C . HIS A 1 203 ? 19.247 -15.719 13.618 1.00 80.25 203 HIS A C 1
ATOM 1631 O O . HIS A 1 203 ? 19.631 -15.747 14.784 1.00 80.25 203 HIS A O 1
ATOM 1637 N N . GLY A 1 204 ? 19.564 -14.694 12.826 1.00 85.56 204 GLY A N 1
ATOM 1638 C CA . GLY A 1 204 ? 20.287 -13.503 13.251 1.00 85.56 204 GLY A CA 1
ATOM 1639 C C . GLY A 1 204 ? 19.367 -12.407 13.786 1.00 85.56 204 GLY A C 1
ATOM 1640 O O . GLY A 1 204 ? 18.182 -12.338 13.463 1.00 85.56 204 GLY A O 1
ATOM 1641 N N . VAL A 1 205 ? 19.950 -11.509 14.580 1.00 87.00 205 VAL A N 1
ATOM 1642 C CA . VAL A 1 205 ? 19.305 -10.257 14.995 1.00 87.00 205 VAL A CA 1
ATOM 1643 C C . VAL A 1 205 ? 18.921 -9.465 13.735 1.00 87.00 205 VAL A C 1
ATOM 1645 O O . VAL A 1 205 ? 19.799 -9.233 12.895 1.00 87.00 205 VAL A O 1
ATOM 1648 N N . PRO A 1 206 ? 17.650 -9.047 13.568 1.00 88.12 206 PRO A N 1
ATOM 1649 C CA . PRO A 1 206 ? 17.241 -8.244 12.424 1.00 88.12 206 PRO A CA 1
ATOM 1650 C C . PRO A 1 206 ? 18.108 -6.992 12.307 1.00 88.12 206 PRO A C 1
ATOM 1652 O O . PRO A 1 206 ? 18.235 -6.213 13.252 1.00 88.12 206 PRO A O 1
ATOM 1655 N N . THR A 1 207 ? 18.715 -6.786 11.140 1.00 90.69 207 THR A N 1
ATOM 1656 C CA . THR A 1 207 ? 19.413 -5.532 10.861 1.00 90.69 207 THR A CA 1
ATOM 1657 C C . THR A 1 207 ? 18.399 -4.400 10.712 1.00 90.69 207 THR A C 1
ATOM 1659 O O . THR A 1 207 ? 17.240 -4.622 10.357 1.00 90.69 207 THR A O 1
ATOM 1662 N N . PHE A 1 208 ? 18.846 -3.159 10.913 1.00 90.50 208 PHE A N 1
ATOM 1663 C CA . PHE A 1 208 ? 18.031 -1.975 10.635 1.00 90.50 208 PHE A CA 1
ATOM 1664 C C . PHE A 1 208 ? 17.418 -2.009 9.226 1.00 90.50 208 PHE A C 1
ATOM 1666 O O . PHE A 1 208 ? 16.230 -1.755 9.050 1.00 90.50 208 PHE A O 1
ATOM 1673 N N . ARG A 1 209 ? 18.221 -2.383 8.223 1.00 91.81 209 ARG A N 1
ATOM 1674 C CA . ARG A 1 209 ? 17.785 -2.487 6.828 1.00 91.81 209 ARG A CA 1
ATOM 1675 C C . ARG A 1 209 ? 16.695 -3.539 6.639 1.00 91.81 209 ARG A C 1
ATOM 1677 O O . ARG A 1 209 ? 15.701 -3.243 5.988 1.00 91.81 209 ARG A O 1
ATOM 1684 N N . SER A 1 210 ? 16.846 -4.709 7.265 1.00 90.31 210 SER A N 1
ATOM 1685 C CA . SER A 1 210 ? 15.834 -5.773 7.256 1.00 90.31 210 SER A CA 1
ATOM 1686 C C . SER A 1 210 ? 14.498 -5.289 7.830 1.00 90.31 210 SER A C 1
ATOM 1688 O O . SER A 1 210 ? 13.451 -5.489 7.216 1.00 90.31 210 SER A O 1
ATOM 1690 N N . LEU A 1 211 ? 14.531 -4.563 8.954 1.00 91.38 211 LEU A N 1
ATOM 1691 C CA . LEU A 1 211 ? 13.330 -3.974 9.551 1.00 91.38 211 LEU A CA 1
ATOM 1692 C C . LEU A 1 211 ? 12.676 -2.942 8.620 1.00 91.38 211 LEU A C 1
ATOM 1694 O O . LEU A 1 211 ? 11.461 -2.943 8.438 1.00 91.38 211 LEU A O 1
ATOM 1698 N N . VAL A 1 212 ? 13.472 -2.067 8.004 1.00 92.88 212 VAL A N 1
ATOM 1699 C CA . VAL A 1 212 ? 12.965 -1.087 7.034 1.00 92.88 212 VAL A CA 1
ATOM 1700 C C . VAL A 1 212 ? 12.347 -1.787 5.829 1.00 92.88 212 VAL A C 1
ATOM 1702 O O . VAL A 1 212 ? 11.267 -1.387 5.407 1.00 92.88 212 VAL A O 1
ATOM 1705 N N . ASP A 1 213 ? 12.995 -2.813 5.276 1.00 91.06 213 ASP A N 1
ATOM 1706 C CA . ASP A 1 213 ? 12.468 -3.585 4.147 1.00 91.06 213 ASP A CA 1
ATOM 1707 C C . ASP A 1 213 ? 11.142 -4.253 4.512 1.00 91.06 213 ASP A C 1
ATOM 1709 O O . ASP A 1 213 ? 10.184 -4.180 3.742 1.00 91.06 213 ASP A O 1
ATOM 1713 N N . GLN A 1 214 ? 11.042 -4.812 5.720 1.00 90.75 214 GLN A N 1
ATOM 1714 C CA . GLN A 1 214 ? 9.805 -5.383 6.240 1.00 90.75 214 GLN A CA 1
ATOM 1715 C C . GLN A 1 214 ? 8.690 -4.330 6.341 1.00 90.75 214 GLN A C 1
ATOM 1717 O O . GLN A 1 214 ? 7.574 -4.554 5.867 1.00 90.75 214 GLN A O 1
ATOM 1722 N N . ILE A 1 215 ? 8.967 -3.161 6.925 1.00 92.94 215 ILE A N 1
ATOM 1723 C CA . ILE A 1 215 ? 7.973 -2.088 7.073 1.00 92.94 215 ILE A CA 1
ATOM 1724 C C . ILE A 1 215 ? 7.583 -1.517 5.700 1.00 92.94 215 ILE A C 1
ATOM 1726 O O . ILE A 1 215 ? 6.402 -1.386 5.376 1.00 92.94 215 ILE A O 1
ATOM 1730 N N . ALA A 1 216 ? 8.564 -1.208 4.854 1.00 91.81 216 ALA A N 1
ATOM 1731 C CA . ALA A 1 216 ? 8.333 -0.600 3.551 1.00 91.81 216 ALA A CA 1
ATOM 1732 C C . ALA A 1 216 ? 7.637 -1.557 2.571 1.00 91.81 216 ALA A C 1
ATOM 1734 O O . ALA A 1 216 ? 6.799 -1.125 1.773 1.00 91.81 216 ALA A O 1
ATOM 1735 N N . GLY A 1 217 ? 7.959 -2.849 2.649 1.00 91.06 217 GLY A N 1
ATOM 1736 C CA . GLY A 1 217 ? 7.302 -3.912 1.898 1.00 91.06 217 GLY A CA 1
ATOM 1737 C C . GLY A 1 217 ? 5.873 -4.156 2.366 1.00 91.06 217 GLY A C 1
ATOM 1738 O O . GLY A 1 217 ? 5.017 -4.492 1.556 1.00 91.06 217 GLY A O 1
ATOM 1739 N N . SER A 1 218 ? 5.558 -3.894 3.634 1.00 91.69 218 SER A N 1
ATOM 1740 C CA . SER A 1 218 ? 4.243 -4.199 4.199 1.00 91.69 218 SER A CA 1
ATOM 1741 C C . SER A 1 218 ? 3.225 -3.046 4.131 1.00 91.69 218 SER A C 1
ATOM 1743 O O . SER A 1 218 ? 2.035 -3.318 4.153 1.00 91.69 218 SER A O 1
ATOM 1745 N N . ILE A 1 219 ? 3.642 -1.790 3.922 1.00 93.50 219 ILE A N 1
ATOM 1746 C CA . ILE A 1 219 ? 2.728 -0.624 3.865 1.00 93.50 219 ILE A CA 1
ATOM 1747 C C . ILE A 1 219 ? 2.519 -0.073 2.442 1.00 93.50 219 ILE A C 1
ATOM 1749 O O . ILE A 1 219 ? 3.475 0.149 1.685 1.00 93.50 219 ILE A O 1
ATOM 1753 N N . GLY A 1 220 ? 1.281 0.294 2.102 1.00 92.81 220 GLY A N 1
ATOM 1754 C CA . GLY A 1 220 ? 0.925 1.047 0.896 1.00 92.81 220 GLY A CA 1
ATOM 1755 C C . GLY A 1 220 ? 1.023 0.214 -0.376 1.00 92.81 220 GLY A C 1
ATOM 1756 O O . GLY A 1 220 ? 0.829 -0.986 -0.333 1.00 92.81 220 GLY A O 1
ATOM 1757 N N . PHE A 1 221 ? 1.334 0.803 -1.539 1.00 91.81 221 PHE A N 1
ATOM 1758 C CA . PHE A 1 221 ? 1.686 0.066 -2.779 1.00 91.81 221 PHE A CA 1
ATOM 1759 C C . PHE A 1 221 ? 3.182 -0.264 -2.851 1.00 91.81 221 PHE A C 1
ATOM 1761 O O . PHE A 1 221 ? 3.956 0.261 -2.048 1.00 91.81 221 PHE A O 1
ATOM 1768 N N . ALA A 1 222 ? 3.610 -1.103 -3.801 1.00 88.00 222 ALA A N 1
ATOM 1769 C CA . ALA A 1 222 ? 5.029 -1.385 -4.010 1.00 88.00 222 ALA A CA 1
ATOM 1770 C C . ALA A 1 222 ? 5.800 -0.078 -4.304 1.00 88.00 222 ALA A C 1
ATOM 1772 O O . ALA A 1 222 ? 5.263 0.820 -4.972 1.00 88.00 222 ALA A O 1
ATOM 1773 N N . PRO A 1 223 ? 7.030 0.094 -3.783 1.00 83.94 223 PRO A N 1
ATOM 1774 C CA . PRO A 1 223 ? 7.847 1.252 -4.121 1.00 83.94 223 PRO A CA 1
ATOM 1775 C C . PRO A 1 223 ? 8.103 1.299 -5.636 1.00 83.94 223 PRO A C 1
ATOM 1777 O O . PRO A 1 223 ? 8.171 0.254 -6.290 1.00 83.94 223 PRO A O 1
ATOM 1780 N N . PRO A 1 224 ? 8.223 2.499 -6.226 1.00 80.69 224 PRO A N 1
ATOM 1781 C CA . PRO A 1 224 ? 8.541 2.609 -7.641 1.00 80.69 224 PRO A CA 1
ATOM 1782 C C . PRO A 1 224 ? 9.864 1.928 -7.976 1.00 80.69 224 PRO A C 1
ATOM 1784 O O . PRO A 1 224 ? 10.846 2.081 -7.261 1.00 80.69 224 PRO A O 1
ATOM 1787 N N . CYS A 1 225 ? 9.943 1.279 -9.141 1.00 71.31 225 CYS A N 1
ATOM 1788 C CA . CYS A 1 225 ? 11.166 0.610 -9.607 1.00 71.31 225 CYS A CA 1
ATOM 1789 C C . CYS A 1 225 ? 12.341 1.566 -9.905 1.00 71.31 225 CYS A C 1
ATOM 1791 O O . CYS A 1 225 ? 13.377 1.137 -10.416 1.00 71.31 225 CYS A O 1
ATOM 1793 N N . ARG A 1 226 ? 12.193 2.875 -9.671 1.00 74.50 226 ARG A N 1
ATOM 1794 C CA . ARG A 1 226 ? 13.267 3.839 -9.911 1.00 74.50 226 ARG A CA 1
ATOM 1795 C C . ARG A 1 226 ? 14.268 3.745 -8.772 1.00 74.50 226 ARG A C 1
ATOM 1797 O O . ARG A 1 226 ? 13.918 4.000 -7.628 1.00 74.50 226 ARG A O 1
ATOM 1804 N N . LYS A 1 227 ? 15.526 3.459 -9.114 1.00 76.19 227 LYS A N 1
ATOM 1805 C CA . LYS A 1 227 ? 16.658 3.555 -8.188 1.00 76.19 227 LYS A CA 1
ATOM 1806 C C . LYS A 1 227 ? 16.838 5.018 -7.774 1.00 76.19 227 LYS A C 1
ATOM 1808 O O . LYS A 1 227 ? 17.495 5.787 -8.473 1.00 76.19 227 LYS A O 1
ATOM 1813 N N . ALA A 1 228 ? 16.189 5.419 -6.687 1.00 85.12 228 ALA A N 1
ATOM 1814 C CA . ALA A 1 228 ? 16.455 6.690 -6.037 1.00 85.12 228 ALA A CA 1
ATOM 1815 C C . ALA A 1 228 ? 17.771 6.594 -5.253 1.00 85.12 228 ALA A C 1
ATOM 1817 O O . ALA A 1 228 ? 18.164 5.518 -4.802 1.00 85.12 228 ALA A O 1
ATOM 1818 N N . ALA A 1 229 ? 18.462 7.724 -5.099 1.00 92.19 229 ALA A N 1
ATOM 1819 C CA . ALA A 1 229 ? 19.630 7.781 -4.233 1.00 92.19 229 ALA A CA 1
ATOM 1820 C C . ALA A 1 229 ? 19.187 7.543 -2.784 1.00 92.19 229 ALA A C 1
ATOM 1822 O O . ALA A 1 229 ? 18.400 8.322 -2.242 1.00 92.19 229 ALA A O 1
ATOM 1823 N N . ARG A 1 230 ? 19.711 6.480 -2.176 1.00 95.06 230 ARG A N 1
ATOM 1824 C CA . ARG A 1 230 ? 19.503 6.167 -0.764 1.00 95.06 230 ARG A CA 1
ATOM 1825 C C . ARG A 1 230 ? 20.431 7.007 0.105 1.00 95.06 230 ARG A C 1
ATOM 1827 O O . ARG A 1 230 ? 21.591 7.225 -0.250 1.00 95.06 230 ARG A O 1
ATOM 1834 N N . ARG A 1 231 ? 19.917 7.513 1.221 1.00 96.75 231 ARG A N 1
ATOM 1835 C CA . ARG A 1 231 ? 20.571 8.476 2.111 1.00 96.75 231 ARG A CA 1
ATOM 1836 C C . ARG A 1 231 ? 20.567 7.952 3.541 1.00 96.75 231 ARG A C 1
ATOM 1838 O O . ARG A 1 231 ? 19.570 7.391 3.985 1.00 96.75 231 ARG A O 1
ATOM 1845 N N . VAL A 1 232 ? 21.673 8.134 4.257 1.00 96.38 232 VAL A N 1
ATOM 1846 C CA . VAL A 1 232 ? 21.760 7.789 5.684 1.00 96.38 232 VAL A CA 1
ATOM 1847 C C . VAL A 1 232 ? 20.971 8.826 6.475 1.00 96.38 232 VAL A C 1
ATOM 1849 O O . VAL A 1 232 ? 21.472 9.910 6.753 1.00 96.38 232 VAL A O 1
ATOM 1852 N N . VAL A 1 233 ? 19.712 8.509 6.756 1.00 94.94 233 VAL A N 1
ATOM 1853 C CA . VAL A 1 233 ? 18.775 9.348 7.505 1.00 94.94 233 VAL A CA 1
ATOM 1854 C C . VAL A 1 233 ? 18.052 8.439 8.485 1.00 94.94 233 VAL A C 1
ATOM 1856 O O . VAL A 1 233 ? 17.637 7.347 8.095 1.00 94.94 233 VAL A O 1
ATOM 1859 N N . SER A 1 234 ? 17.898 8.876 9.734 1.00 93.56 234 SER A N 1
ATOM 1860 C CA . SER A 1 234 ? 17.158 8.125 10.743 1.00 93.56 234 SER A CA 1
ATOM 1861 C C . SER A 1 234 ? 15.704 8.614 10.827 1.00 93.56 234 SER A C 1
ATOM 1863 O O . SER A 1 234 ? 15.455 9.741 11.250 1.00 93.56 234 SER A O 1
ATOM 1865 N N . PRO A 1 235 ? 14.705 7.782 10.484 1.00 92.38 235 PRO A N 1
ATOM 1866 C CA . PRO A 1 235 ? 13.289 8.054 10.751 1.00 92.38 235 PRO A CA 1
ATOM 1867 C C . PRO A 1 235 ? 12.953 8.355 12.216 1.00 92.38 235 PRO A C 1
ATOM 1869 O O . PRO A 1 235 ? 11.907 8.936 12.500 1.00 92.38 235 PRO A O 1
ATOM 1872 N N . TRP A 1 236 ? 13.830 7.973 13.146 1.00 92.44 236 TRP A N 1
ATOM 1873 C CA . TRP A 1 236 ? 13.666 8.173 14.581 1.00 92.44 236 TRP A CA 1
ATOM 1874 C C . TRP A 1 236 ? 14.014 9.604 15.009 1.00 92.44 236 TRP A C 1
ATOM 1876 O O . TRP A 1 236 ? 13.499 10.082 16.016 1.00 92.44 236 TRP A O 1
ATOM 1886 N N . GLU A 1 237 ? 14.808 10.314 14.203 1.00 92.81 237 GLU A N 1
ATOM 1887 C CA . GLU A 1 237 ? 15.113 11.742 14.373 1.00 92.81 237 GLU A CA 1
ATOM 1888 C C . GLU A 1 237 ? 13.982 12.646 13.855 1.00 92.81 237 GLU A C 1
ATOM 1890 O O . GLU A 1 237 ? 14.011 13.861 14.045 1.00 92.81 237 GLU A O 1
ATOM 1895 N N . CYS A 1 238 ? 12.978 12.081 13.174 1.00 93.00 238 CYS A N 1
ATOM 1896 C CA . CYS A 1 238 ? 11.797 12.833 12.773 1.00 93.00 238 CYS A CA 1
ATOM 1897 C C . CYS A 1 238 ? 10.930 13.085 14.012 1.00 93.00 238 CYS A C 1
ATOM 1899 O O . CYS A 1 238 ? 10.371 12.144 14.575 1.00 93.00 238 CYS A O 1
ATOM 1901 N N . ASP A 1 239 ? 10.855 14.338 14.456 1.00 93.06 239 ASP A N 1
ATOM 1902 C CA . ASP A 1 239 ? 10.016 14.740 15.583 1.00 93.06 239 ASP A CA 1
ATOM 1903 C C . ASP A 1 239 ? 8.523 14.554 15.226 1.00 93.06 239 ASP A C 1
ATOM 1905 O O . ASP A 1 239 ? 8.045 15.188 14.277 1.00 93.06 239 ASP A O 1
ATOM 1909 N N . PRO A 1 240 ? 7.770 13.706 15.960 1.00 91.06 240 PRO A N 1
ATOM 1910 C CA . PRO A 1 240 ? 6.342 13.494 15.729 1.00 91.06 240 PRO A CA 1
ATOM 1911 C C . PRO A 1 240 ? 5.505 14.777 15.800 1.00 91.06 240 PRO A C 1
ATOM 1913 O O . PRO A 1 240 ? 4.482 14.886 15.127 1.00 91.06 240 PRO A O 1
ATOM 1916 N N . THR A 1 241 ? 5.936 15.785 16.563 1.00 89.69 241 THR A N 1
ATOM 1917 C CA . THR A 1 241 ? 5.189 17.043 16.708 1.00 89.69 241 THR A CA 1
ATOM 1918 C C . THR A 1 241 ? 5.146 17.865 15.419 1.00 89.69 241 THR A C 1
ATOM 1920 O O . THR A 1 241 ? 4.228 18.665 15.231 1.00 89.69 241 THR A O 1
ATOM 1923 N N . LEU A 1 242 ? 6.056 17.610 14.468 1.00 88.44 242 LEU A N 1
ATOM 1924 C CA . LEU A 1 242 ? 6.011 18.203 13.126 1.00 88.44 242 LEU A CA 1
ATOM 1925 C C . LEU A 1 242 ? 4.707 17.866 12.391 1.00 88.44 242 LEU A C 1
ATOM 1927 O O . LEU A 1 242 ? 4.294 18.593 11.481 1.00 88.44 242 LEU A O 1
ATOM 1931 N N . PHE A 1 243 ? 4.037 16.783 12.790 1.00 85.19 243 PHE A N 1
ATOM 1932 C CA . PHE A 1 243 ? 2.775 16.348 12.212 1.00 85.19 243 PHE A CA 1
ATOM 1933 C C . PHE A 1 243 ? 1.545 17.058 12.785 1.00 85.19 243 PHE A C 1
ATOM 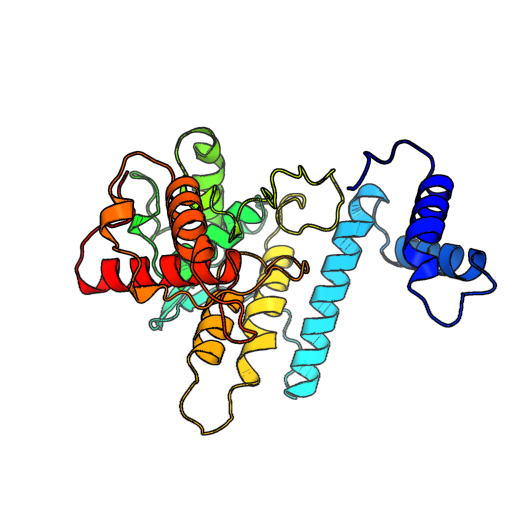1935 O O . PHE A 1 243 ? 0.498 16.976 12.154 1.00 85.19 243 PHE A O 1
ATOM 1942 N N . ASN A 1 244 ? 1.691 17.902 13.812 1.00 84.06 244 ASN A N 1
ATOM 1943 C CA . ASN A 1 244 ? 0.589 18.679 14.401 1.00 84.06 244 ASN A CA 1
ATOM 1944 C C . ASN A 1 244 ? 0.229 19.965 13.622 1.00 84.06 244 ASN A C 1
ATOM 1946 O O . ASN A 1 244 ? -0.673 20.700 14.013 1.00 84.06 244 ASN A O 1
ATOM 1950 N N . SER A 1 245 ? 0.948 20.292 12.541 1.00 84.44 245 SER A N 1
ATOM 1951 C CA . SER A 1 245 ? 0.666 21.486 11.718 1.00 84.44 245 SER A CA 1
ATOM 1952 C C . SER A 1 245 ? -0.569 21.300 10.802 1.00 84.44 245 SER A C 1
ATOM 1954 O O . SER A 1 245 ? -0.927 20.167 10.497 1.00 84.44 245 SER A O 1
ATOM 1956 N N . PRO A 1 246 ? -1.201 22.364 10.274 1.00 84.00 246 PRO A N 1
ATOM 1957 C CA . PRO A 1 246 ? -2.312 22.245 9.318 1.00 84.00 246 PRO A CA 1
ATOM 1958 C C . PRO A 1 246 ? -1.887 21.759 7.916 1.00 84.00 246 PRO A C 1
ATOM 1960 O O . PRO A 1 246 ? -2.719 21.598 7.023 1.00 84.00 246 PRO A O 1
ATOM 1963 N N . GLU A 1 247 ? -0.589 21.566 7.660 1.00 87.25 247 GLU A N 1
ATOM 1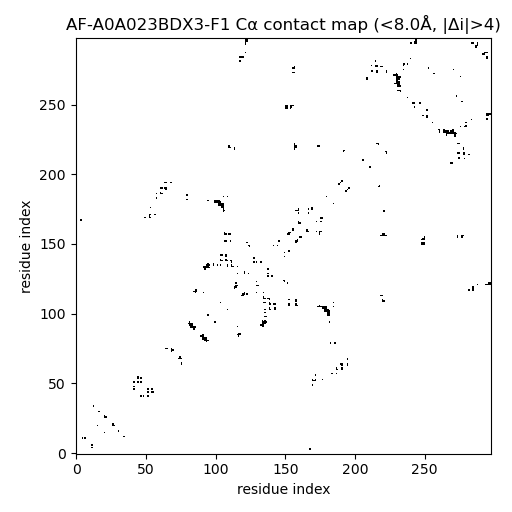964 C CA . GLU A 1 247 ? -0.125 21.043 6.376 1.00 87.25 247 GLU A CA 1
ATOM 1965 C C . GLU A 1 247 ? -0.406 19.544 6.219 1.00 87.25 247 GLU A C 1
ATOM 1967 O O . GLU A 1 247 ? -0.259 18.751 7.150 1.00 87.25 247 GLU A O 1
ATOM 1972 N N . THR A 1 248 ? -0.689 19.121 4.984 1.00 85.00 248 THR A N 1
ATOM 1973 C CA . THR A 1 248 ? -0.814 17.697 4.642 1.00 85.00 248 THR A CA 1
ATOM 1974 C C . THR A 1 248 ? 0.454 16.929 5.025 1.00 85.00 248 THR A C 1
ATOM 1976 O O . THR A 1 248 ? 1.562 17.402 4.747 1.00 85.00 248 THR A O 1
ATOM 1979 N N . ILE A 1 249 ? 0.306 15.703 5.529 1.00 85.00 249 ILE A N 1
ATOM 1980 C CA . ILE A 1 249 ? 1.423 14.808 5.886 1.00 85.00 249 ILE A CA 1
ATOM 1981 C C . ILE A 1 249 ? 2.451 14.677 4.754 1.00 85.00 249 ILE A C 1
ATOM 1983 O O . ILE A 1 249 ? 3.654 14.771 4.991 1.00 85.00 249 ILE A O 1
ATOM 1987 N N . THR A 1 250 ? 1.995 14.578 3.504 1.00 86.38 250 THR A N 1
ATOM 1988 C CA . THR A 1 250 ? 2.865 14.513 2.320 1.00 86.38 250 THR A CA 1
ATOM 1989 C C . THR A 1 250 ? 3.806 15.710 2.211 1.00 86.38 250 THR A C 1
ATOM 1991 O O . THR A 1 250 ? 4.993 15.536 1.931 1.00 86.38 250 THR A O 1
ATOM 1994 N N . LYS A 1 251 ? 3.303 16.933 2.426 1.00 88.06 251 LYS A N 1
ATOM 1995 C CA . LYS A 1 251 ? 4.119 18.157 2.378 1.00 88.06 251 LYS A CA 1
ATOM 1996 C C . LYS A 1 251 ? 5.153 18.162 3.497 1.00 88.06 251 LYS A C 1
ATOM 1998 O O . LYS A 1 251 ? 6.330 18.352 3.200 1.00 88.06 251 LYS A O 1
ATOM 2003 N N . LYS A 1 252 ? 4.741 17.842 4.727 1.00 90.31 252 LYS A N 1
ATOM 2004 C CA . LYS A 1 252 ? 5.626 17.760 5.899 1.00 90.31 252 LYS A CA 1
ATOM 2005 C C . LYS A 1 252 ? 6.756 16.752 5.691 1.00 90.31 252 LYS A C 1
ATOM 2007 O O . LYS A 1 252 ? 7.926 17.108 5.800 1.00 90.31 252 LYS A O 1
ATOM 2012 N N . MET A 1 253 ? 6.423 15.523 5.287 1.00 90.81 253 MET A N 1
ATOM 2013 C CA . MET A 1 253 ? 7.416 14.483 4.993 1.00 90.81 253 MET A CA 1
ATOM 2014 C C . MET A 1 253 ? 8.341 14.890 3.846 1.00 90.81 253 MET A C 1
ATOM 2016 O O . MET A 1 253 ? 9.548 14.681 3.928 1.00 90.81 253 MET A O 1
ATOM 2020 N N . THR A 1 254 ? 7.805 15.517 2.791 1.00 90.69 254 THR A N 1
ATOM 2021 C CA . THR A 1 254 ? 8.615 16.011 1.666 1.00 90.69 254 THR A CA 1
ATOM 2022 C C . THR A 1 254 ? 9.601 17.083 2.117 1.00 90.69 254 THR A C 1
ATOM 2024 O O . THR A 1 254 ? 10.769 17.034 1.727 1.00 90.69 254 THR A O 1
ATOM 2027 N N . ALA A 1 255 ? 9.137 18.055 2.904 1.00 92.44 255 ALA A N 1
ATOM 2028 C CA . ALA A 1 255 ? 9.947 19.158 3.400 1.00 92.44 255 ALA A CA 1
ATOM 2029 C C . ALA A 1 255 ? 11.056 18.641 4.321 1.00 92.44 255 ALA A C 1
ATOM 2031 O O . ALA A 1 255 ? 12.231 18.919 4.074 1.00 92.44 255 ALA A O 1
ATOM 2032 N N . TRP A 1 256 ? 10.696 17.805 5.299 1.00 94.44 256 TRP A N 1
ATOM 2033 C CA . TRP A 1 256 ? 11.649 17.190 6.217 1.00 94.44 256 TRP A CA 1
ATOM 2034 C C . TRP A 1 256 ? 12.680 16.340 5.468 1.00 94.44 256 TRP A C 1
ATOM 2036 O O . TRP A 1 256 ? 13.882 16.543 5.629 1.00 94.44 256 TRP A O 1
ATOM 2046 N N . TRP A 1 257 ? 12.233 15.458 4.564 1.00 94.88 257 TRP A N 1
ATOM 2047 C CA . TRP A 1 257 ? 13.130 14.626 3.759 1.00 94.88 257 TRP A CA 1
ATOM 2048 C C . TRP A 1 257 ? 14.088 15.473 2.921 1.00 94.88 257 TRP A C 1
ATOM 2050 O O . TRP A 1 257 ? 15.286 15.198 2.862 1.00 94.88 257 TRP A O 1
ATOM 2060 N N . SER A 1 258 ? 13.580 16.521 2.269 1.00 93.75 258 SER A N 1
ATOM 2061 C CA . SER A 1 258 ? 14.389 17.409 1.428 1.00 93.75 258 SER A CA 1
ATOM 2062 C C . SER A 1 258 ? 15.428 18.176 2.237 1.00 93.75 258 SER A C 1
ATOM 2064 O O . SER A 1 258 ? 16.516 18.429 1.728 1.00 93.75 258 SER A O 1
ATOM 2066 N N . TYR A 1 259 ? 15.110 18.541 3.478 1.00 95.50 259 TYR A N 1
ATOM 2067 C CA . TYR A 1 259 ? 16.053 19.181 4.385 1.00 95.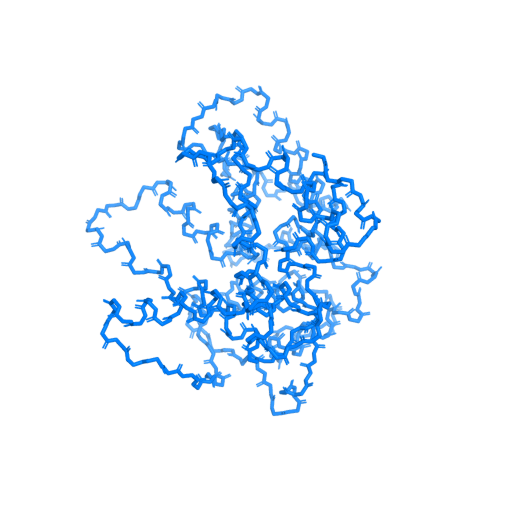50 259 TYR A CA 1
ATOM 2068 C C . TYR A 1 259 ? 17.154 18.202 4.813 1.00 95.50 259 TYR A C 1
ATOM 2070 O O . TYR A 1 259 ? 18.331 18.453 4.553 1.00 95.50 259 TYR A O 1
ATOM 2078 N N . GLN A 1 260 ? 16.780 17.043 5.358 1.00 95.62 260 GLN A N 1
ATOM 2079 C CA . GLN A 1 260 ? 17.737 16.075 5.907 1.00 95.62 260 GLN A CA 1
ATOM 2080 C C . GLN A 1 260 ? 18.622 15.429 4.834 1.00 95.62 260 GLN A C 1
ATOM 2082 O O . GLN A 1 260 ? 19.830 15.258 5.006 1.00 95.62 260 GLN A O 1
ATOM 2087 N N . SER A 1 261 ? 18.056 15.123 3.664 1.00 95.38 261 SER A N 1
ATOM 2088 C CA . SER A 1 261 ? 18.793 14.454 2.585 1.00 95.38 261 SER A CA 1
ATOM 2089 C C . SER A 1 261 ? 19.870 15.318 1.917 1.00 95.38 261 SER A C 1
ATOM 2091 O O . SER A 1 261 ? 20.726 14.767 1.219 1.00 95.38 261 SER A O 1
ATOM 2093 N N . ARG A 1 262 ? 19.866 16.647 2.124 1.00 95.44 262 ARG A N 1
ATOM 2094 C CA . ARG A 1 262 ? 20.889 17.559 1.576 1.00 95.44 262 ARG A CA 1
ATOM 2095 C C . ARG A 1 262 ? 22.264 17.323 2.190 1.00 95.44 262 ARG A C 1
ATOM 2097 O O . ARG A 1 262 ? 23.246 17.299 1.455 1.00 95.44 262 ARG A O 1
ATOM 2104 N N . ALA A 1 263 ? 22.323 17.134 3.507 1.00 93.81 263 ALA A N 1
ATOM 2105 C CA . ALA A 1 263 ? 23.569 16.887 4.232 1.00 93.81 263 ALA A CA 1
ATOM 2106 C C . ALA A 1 263 ? 23.901 15.388 4.347 1.00 93.81 263 ALA A C 1
ATOM 2108 O O . ALA A 1 263 ? 25.053 15.017 4.571 1.00 93.81 263 ALA A O 1
ATOM 2109 N N . ALA A 1 264 ? 22.907 14.513 4.168 1.00 96.62 264 ALA A N 1
ATOM 2110 C CA . ALA A 1 264 ? 23.085 13.077 4.322 1.00 96.62 264 ALA A CA 1
ATOM 2111 C C . ALA A 1 264 ? 23.972 12.457 3.228 1.00 96.62 264 ALA A C 1
ATOM 2113 O O . ALA A 1 264 ? 23.785 12.664 2.019 1.00 96.62 264 ALA A O 1
ATOM 2114 N N . ARG A 1 265 ? 24.903 11.597 3.656 1.00 97.25 265 ARG A N 1
ATOM 2115 C CA . ARG A 1 265 ? 25.725 10.776 2.758 1.00 97.25 265 ARG A CA 1
ATOM 2116 C C . ARG A 1 265 ? 24.858 9.74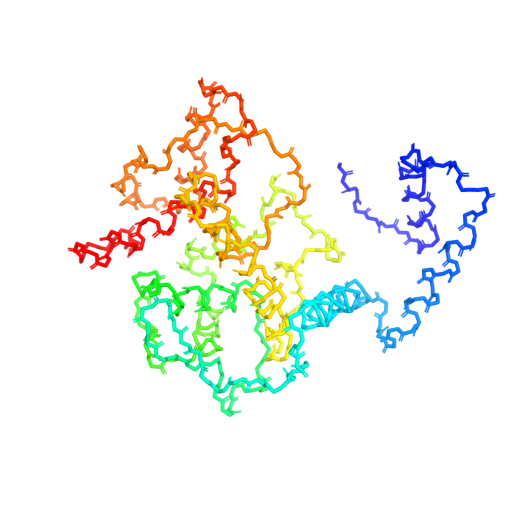8 2.032 1.00 97.25 265 ARG A C 1
ATOM 2118 O O . ARG A 1 265 ? 23.864 9.263 2.576 1.00 97.25 265 ARG A O 1
ATOM 2125 N N . GLN A 1 266 ? 25.236 9.413 0.799 1.00 97.44 266 GLN A N 1
ATOM 2126 C CA . GLN A 1 266 ? 24.622 8.287 0.099 1.00 97.44 266 GLN A CA 1
ATOM 2127 C C . GLN A 1 266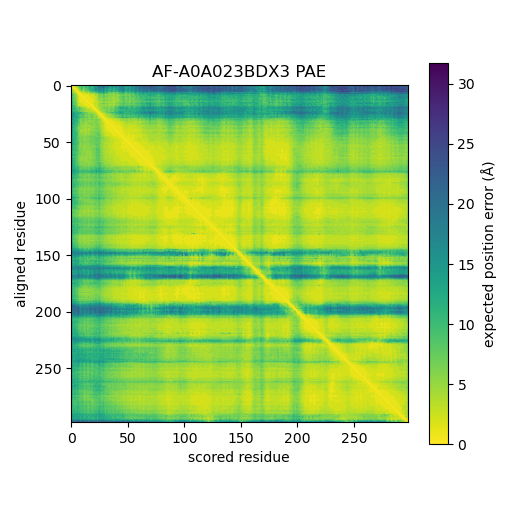 ? 25.149 6.972 0.670 1.00 97.44 266 GLN A C 1
ATOM 2129 O O . GLN A 1 266 ? 26.334 6.863 0.973 1.00 97.44 266 GLN A O 1
ATOM 2134 N N . SER A 1 267 ? 24.269 5.988 0.818 1.00 95.75 267 SER A N 1
ATOM 2135 C CA . SER A 1 267 ? 24.632 4.654 1.296 1.00 95.75 267 SER A CA 1
ATOM 2136 C C . SER A 1 267 ? 23.666 3.614 0.732 1.00 95.75 267 SER A C 1
ATOM 2138 O O . SER A 1 267 ? 22.468 3.901 0.684 1.00 95.75 267 SER A O 1
ATOM 2140 N N . PRO A 1 268 ? 24.134 2.413 0.342 1.00 92.06 268 PRO A N 1
ATOM 2141 C CA . PRO A 1 268 ? 23.247 1.314 -0.048 1.00 92.06 268 PRO A CA 1
ATOM 2142 C C . PRO A 1 268 ? 22.292 0.890 1.083 1.00 92.06 268 PRO A C 1
ATOM 2144 O O . PRO A 1 268 ? 21.154 0.508 0.798 1.00 92.06 268 PRO A O 1
ATOM 2147 N N . GLU A 1 269 ? 22.728 1.053 2.337 1.00 93.31 269 GLU A N 1
ATOM 2148 C CA . GLU A 1 269 ? 21.958 0.788 3.564 1.00 93.31 269 GLU A CA 1
ATOM 2149 C C . GLU A 1 269 ? 21.054 1.958 3.979 1.00 93.31 269 GLU A C 1
ATOM 2151 O O . GLU A 1 269 ? 20.261 1.842 4.911 1.00 93.31 269 GLU A O 1
ATOM 2156 N N . GLY A 1 270 ? 21.182 3.108 3.310 1.00 95.38 270 GLY A N 1
ATOM 2157 C CA . GLY A 1 270 ? 20.344 4.272 3.568 1.00 95.38 270 GLY A CA 1
ATOM 2158 C C . GLY A 1 270 ? 18.892 4.053 3.147 1.00 95.38 270 GLY A C 1
ATOM 2159 O O . GLY A 1 270 ? 18.526 3.022 2.586 1.00 95.38 270 GLY A O 1
ATOM 2160 N N . LEU A 1 271 ? 18.074 5.073 3.371 1.00 95.62 271 LEU A N 1
ATOM 2161 C CA . LEU A 1 271 ? 16.681 5.100 2.948 1.00 95.62 271 LEU A CA 1
ATOM 2162 C C . LEU A 1 271 ? 16.535 5.886 1.659 1.00 95.62 271 LEU A C 1
ATOM 2164 O O . LEU A 1 271 ? 17.224 6.885 1.451 1.00 95.62 271 LEU A O 1
ATOM 2168 N N . ASP A 1 272 ? 15.617 5.482 0.798 1.00 94.44 272 ASP A N 1
ATOM 2169 C CA . ASP A 1 272 ? 15.006 6.442 -0.109 1.00 94.44 272 ASP A CA 1
ATOM 2170 C C . ASP A 1 272 ? 13.817 7.149 0.561 1.00 94.44 272 ASP A C 1
ATOM 2172 O O . ASP A 1 272 ? 13.394 6.826 1.674 1.00 94.44 272 ASP A O 1
ATOM 2176 N N . ARG A 1 273 ? 13.267 8.147 -0.133 1.00 93.00 273 ARG A N 1
ATOM 2177 C CA . ARG A 1 273 ? 12.127 8.917 0.366 1.00 93.00 273 ARG A CA 1
ATOM 2178 C C . ARG A 1 273 ? 10.906 8.035 0.664 1.00 93.00 273 ARG A C 1
ATOM 2180 O O . ARG A 1 273 ? 10.191 8.292 1.623 1.00 93.00 273 ARG A O 1
ATOM 2187 N N . TRP A 1 274 ? 10.642 7.034 -0.169 1.00 91.88 274 TRP A N 1
ATOM 2188 C CA . TRP A 1 274 ? 9.454 6.187 -0.069 1.00 91.88 274 TRP A CA 1
ATOM 2189 C C . TRP A 1 274 ? 9.554 5.197 1.085 1.00 91.88 274 TRP A C 1
ATOM 2191 O O . TRP A 1 274 ? 8.555 4.901 1.737 1.00 91.88 274 TRP A O 1
ATOM 2201 N N . GLU A 1 275 ? 10.745 4.661 1.319 1.00 94.50 275 GLU A N 1
ATOM 2202 C CA . GLU A 1 275 ? 11.054 3.850 2.492 1.00 94.50 275 GLU A CA 1
ATOM 2203 C C . GLU A 1 275 ? 10.887 4.695 3.761 1.00 94.50 275 GLU A C 1
ATOM 2205 O O . GLU A 1 275 ? 10.171 4.292 4.674 1.00 94.50 275 GLU A O 1
ATOM 2210 N N . PHE A 1 276 ? 11.445 5.911 3.773 1.00 94.94 276 PHE A N 1
ATOM 2211 C CA . PHE A 1 276 ? 11.308 6.846 4.889 1.00 94.94 276 PHE A CA 1
ATOM 2212 C C . PHE A 1 276 ? 9.846 7.174 5.228 1.00 94.94 276 PHE A C 1
ATOM 2214 O O . PHE A 1 276 ? 9.453 7.033 6.383 1.00 94.94 276 PHE A O 1
ATOM 2221 N N . GLU A 1 277 ? 9.030 7.568 4.241 1.00 93.31 277 GLU A N 1
ATOM 2222 C CA . GLU A 1 277 ? 7.619 7.922 4.466 1.00 93.31 277 GLU A CA 1
ATOM 2223 C C . GLU A 1 277 ? 6.848 6.775 5.143 1.00 93.31 277 GLU A C 1
ATOM 2225 O O . GLU A 1 277 ? 6.107 7.007 6.097 1.00 93.31 277 GLU A O 1
ATOM 2230 N N . ARG A 1 278 ? 7.066 5.526 4.709 1.00 94.12 278 ARG A N 1
ATOM 2231 C CA . ARG A 1 278 ? 6.405 4.350 5.298 1.00 94.12 278 ARG A CA 1
ATOM 2232 C C . ARG A 1 278 ? 6.885 4.049 6.712 1.00 94.12 278 ARG A C 1
ATOM 2234 O O . ARG A 1 278 ? 6.065 3.727 7.566 1.00 94.12 278 ARG A O 1
ATOM 2241 N N . VAL A 1 279 ? 8.188 4.169 6.971 1.00 95.19 279 VAL A N 1
ATOM 2242 C CA . VAL A 1 279 ? 8.742 3.937 8.314 1.00 95.19 279 VAL A CA 1
ATOM 2243 C C . VAL A 1 279 ? 8.255 4.996 9.299 1.00 95.19 279 VAL A C 1
ATOM 2245 O O . VAL A 1 279 ? 7.887 4.653 10.420 1.00 95.19 279 VAL A O 1
ATOM 2248 N N . VAL A 1 280 ? 8.184 6.265 8.890 1.00 93.94 280 VAL A N 1
ATOM 2249 C CA . VAL A 1 280 ? 7.619 7.323 9.739 1.00 93.94 280 VAL A CA 1
ATOM 2250 C C . VAL A 1 280 ? 6.147 7.062 10.028 1.00 93.94 280 VAL A C 1
ATOM 2252 O O . VAL A 1 280 ? 5.743 7.144 11.178 1.00 93.94 280 VAL A O 1
ATOM 2255 N N . MET A 1 281 ? 5.357 6.688 9.023 1.00 92.06 281 MET A N 1
ATOM 2256 C CA . MET A 1 281 ? 3.940 6.357 9.213 1.00 92.06 281 MET A CA 1
ATOM 2257 C C . MET A 1 281 ? 3.723 5.205 10.183 1.00 92.06 281 MET A C 1
ATOM 2259 O O . MET A 1 281 ? 2.911 5.308 11.098 1.00 92.06 281 MET A O 1
ATOM 2263 N N . TYR A 1 282 ? 4.492 4.133 10.009 1.00 93.50 282 TYR A N 1
ATOM 2264 C CA . TYR A 1 282 ? 4.504 3.009 10.930 1.00 93.50 282 TYR A CA 1
ATOM 2265 C C . TYR A 1 282 ? 4.839 3.459 12.358 1.00 93.50 282 TYR A C 1
ATOM 2267 O O . TYR A 1 282 ? 4.146 3.092 13.300 1.00 93.50 282 TYR A O 1
ATOM 2275 N N . ARG A 1 283 ? 5.876 4.289 12.521 1.00 93.44 283 ARG A N 1
ATOM 2276 C CA . ARG A 1 283 ? 6.311 4.787 13.830 1.00 93.44 283 ARG A CA 1
ATOM 2277 C C . ARG A 1 283 ? 5.262 5.679 14.489 1.00 93.44 283 ARG A C 1
ATOM 2279 O O . ARG A 1 283 ? 5.011 5.513 15.675 1.00 93.44 283 ARG A O 1
ATOM 2286 N N . LEU A 1 284 ? 4.672 6.616 13.749 1.00 90.56 284 LEU A N 1
ATOM 2287 C CA . LEU A 1 284 ? 3.630 7.503 14.273 1.00 90.56 284 LEU A CA 1
ATOM 2288 C C . LEU A 1 284 ? 2.445 6.700 14.802 1.00 90.56 284 LEU A C 1
ATOM 2290 O O . LEU A 1 284 ? 1.936 7.004 15.869 1.00 90.56 284 LEU A O 1
ATOM 2294 N N . ALA A 1 285 ? 2.067 5.628 14.111 1.00 88.81 285 ALA A N 1
ATOM 2295 C CA . ALA A 1 285 ? 1.011 4.745 14.574 1.00 88.81 285 ALA A CA 1
ATOM 2296 C C . ALA A 1 285 ? 1.356 3.950 15.839 1.00 88.81 285 ALA A C 1
ATOM 2298 O O . ALA A 1 285 ? 0.495 3.769 16.698 1.00 88.81 285 ALA A O 1
ATOM 2299 N N . GLU A 1 286 ? 2.598 3.474 15.970 1.00 91.31 286 GLU A N 1
ATOM 2300 C CA . GLU A 1 286 ? 3.045 2.855 17.224 1.00 91.31 286 GLU A CA 1
ATOM 2301 C C . GLU A 1 286 ? 2.982 3.862 18.378 1.00 91.31 286 GLU A C 1
ATOM 2303 O O . GLU A 1 286 ? 2.433 3.546 19.430 1.00 91.31 286 GLU A O 1
ATOM 2308 N N . LEU A 1 287 ? 3.449 5.094 18.154 1.00 90.88 287 LEU A N 1
ATOM 2309 C CA . LEU A 1 287 ? 3.413 6.157 19.160 1.00 90.88 287 LEU A CA 1
ATOM 2310 C C . LEU A 1 287 ? 1.985 6.575 19.528 1.00 90.88 287 LEU A C 1
ATOM 2312 O O . LEU A 1 287 ? 1.705 6.776 20.710 1.00 90.88 287 LEU A O 1
ATOM 2316 N N . ASP A 1 288 ? 1.083 6.685 18.550 1.00 89.00 288 ASP A N 1
ATOM 2317 C CA . ASP A 1 288 ? -0.339 6.966 18.778 1.00 89.00 288 ASP A CA 1
ATOM 2318 C C . ASP A 1 288 ? -0.940 5.944 19.746 1.00 89.00 288 ASP A C 1
ATOM 2320 O O . ASP A 1 288 ? -1.630 6.289 20.704 1.00 89.00 288 ASP A O 1
ATOM 2324 N N . ARG A 1 289 ? -0.633 4.665 19.519 1.00 86.94 289 ARG A N 1
ATOM 2325 C CA . ARG A 1 289 ? -1.126 3.557 20.336 1.00 86.94 289 ARG A CA 1
ATOM 2326 C C . ARG A 1 289 ? -0.508 3.539 21.732 1.00 86.94 289 ARG A C 1
ATOM 2328 O O . ARG A 1 289 ? -1.222 3.303 22.700 1.00 86.94 289 ARG A O 1
ATOM 2335 N N . GLU A 1 290 ? 0.801 3.755 21.838 1.00 91.06 290 GLU A N 1
ATOM 2336 C CA . GLU A 1 290 ? 1.527 3.732 23.115 1.00 91.06 290 GLU A CA 1
ATOM 2337 C C . GLU A 1 290 ? 1.147 4.903 24.023 1.00 91.06 290 GLU A C 1
ATOM 2339 O O . GLU A 1 290 ? 1.013 4.738 25.233 1.00 91.06 290 GLU A O 1
ATOM 2344 N N . THR A 1 291 ? 0.979 6.092 23.444 1.00 91.69 291 THR A N 1
ATOM 2345 C CA . THR A 1 291 ? 0.775 7.330 24.210 1.00 91.69 291 THR A CA 1
ATOM 2346 C C . THR A 1 291 ? -0.690 7.751 24.301 1.00 91.69 291 THR A C 1
ATOM 2348 O O . THR A 1 291 ? -1.027 8.591 25.132 1.00 91.69 291 THR A O 1
ATOM 2351 N N . GLY A 1 292 ? -1.557 7.227 23.429 1.00 87.75 292 GLY A N 1
ATOM 2352 C CA . GLY A 1 292 ? -2.914 7.742 23.225 1.00 87.75 292 GLY A CA 1
ATOM 2353 C C . GLY A 1 292 ? -2.954 9.136 22.582 1.00 87.75 292 GLY A C 1
ATOM 2354 O O . GLY A 1 292 ? -4.035 9.709 22.430 1.00 87.75 292 GLY A O 1
ATOM 2355 N N . THR A 1 293 ? -1.799 9.703 22.216 1.00 85.81 293 THR A N 1
ATOM 2356 C CA . THR A 1 293 ? -1.713 10.969 21.480 1.00 85.81 293 THR A CA 1
ATOM 2357 C C . THR A 1 293 ? -2.196 10.731 20.058 1.00 85.81 293 THR A C 1
ATOM 2359 O O . THR A 1 293 ? -1.864 9.720 19.463 1.00 85.81 293 THR A O 1
ATOM 2362 N N . ASN A 1 294 ? -2.974 11.649 19.493 1.00 84.12 294 ASN A N 1
ATOM 2363 C CA . ASN A 1 294 ? -3.408 11.546 18.103 1.00 84.12 294 ASN A CA 1
ATOM 2364 C C . ASN A 1 294 ? -2.498 12.409 17.210 1.00 84.12 294 ASN A C 1
ATOM 2366 O O . ASN A 1 294 ? -2.787 13.587 16.994 1.00 84.12 294 ASN A O 1
ATOM 2370 N N . TYR A 1 295 ? -1.402 11.838 16.699 1.00 82.19 295 TYR A N 1
ATOM 2371 C CA . TYR A 1 295 ? -0.470 12.510 15.779 1.00 82.19 295 TYR A CA 1
ATOM 2372 C C . TYR A 1 295 ? -1.035 12.668 14.357 1.00 82.19 295 TYR A C 1
ATOM 2374 O O . TYR A 1 295 ? -0.436 13.349 13.521 1.00 82.19 295 TYR A O 1
ATOM 2382 N N . PHE A 1 296 ? -2.191 12.062 14.074 1.00 79.12 296 PHE A N 1
ATOM 2383 C CA . PHE A 1 296 ? -2.901 12.174 12.799 1.00 79.12 296 PHE A CA 1
ATOM 2384 C C . PHE A 1 296 ? -4.109 13.118 12.858 1.00 79.12 296 PHE A C 1
ATOM 2386 O O . PHE A 1 296 ? -4.919 13.129 11.930 1.00 79.12 296 PHE A O 1
ATOM 2393 N N . HIS A 1 297 ? -4.242 13.907 13.928 1.00 71.12 297 HIS A N 1
ATOM 2394 C CA . HIS A 1 297 ? -5.393 14.777 14.114 1.00 71.12 297 HIS A CA 1
ATOM 2395 C C . HIS A 1 297 ? -5.364 15.968 13.143 1.00 71.12 297 HIS A C 1
ATOM 2397 O O . HIS A 1 297 ? -4.436 16.776 13.156 1.00 71.12 297 HIS A O 1
ATOM 2403 N N . GLU A 1 298 ? -6.445 16.110 12.372 1.00 58.22 298 GLU A N 1
ATOM 2404 C CA . GLU A 1 298 ? -6.827 17.329 11.641 1.00 58.22 298 GLU A CA 1
ATOM 2405 C C . GLU A 1 298 ? -8.043 18.002 12.281 1.00 58.22 298 GLU A C 1
ATOM 2407 O O . GLU A 1 298 ? -8.987 17.294 12.717 1.00 58.22 298 GLU A O 1
#

Foldseek 3Di:
DDDDDDDDPVVVLVVCCVVCQVVDPPRDPCSVVVVVVVVVQQVVLVDPPLCSLVSVVLVVLVVLLVVLCVVVVHDSDLDDDQWDAAPVGDIAGQDDPVLQPDFAQLLLLQVLVCCVRLVLVLQQDPPDDSRPDGSSRRSVVCRVCVVPDRLVCVAVLLDVCVVPDDQDSSNNDSSNDGTDGPSRSVSQVSSQPVRPPPPPPPPDDQDPLNVLCVQLSSHGHHPDPDPDFFFADDLVPPDLVLLVDPDRLNVSLVVVCVVRRVPTDTDPSGDDSSSSSRVNVSVNSVCCVVPVDSSNHD

pLDDT: mean 86.76, std 11.75, range [37.84, 98.25]

Mean predicted aligned error: 6.35 Å

Nearest PDB structures (foldseek):
  1buy-assembly1_A  TM=2.172E-01  e=7.804E+00  Homo sapiens

Organism: Gregarina niphandrodes (NCBI:txid110365)

Solvent-accessible surface area (backbone atoms only — not comparable to full-atom values): 17609 Å² total; per-residue (Å²): 136,87,72,85,82,82,74,54,71,68,56,50,53,54,51,48,41,73,64,50,46,79,73,44,86,75,69,76,91,56,65,66,58,55,53,50,51,50,50,52,53,47,58,72,66,76,53,59,81,86,44,38,61,58,52,52,53,50,51,52,31,55,48,50,38,49,54,40,25,58,77,68,74,44,79,82,74,82,75,80,68,62,59,49,66,25,83,85,68,52,78,46,41,47,48,51,82,88,46,56,81,48,66,43,51,41,36,37,41,46,49,28,40,48,30,62,40,61,63,38,60,64,68,51,60,90,92,60,66,72,80,87,35,27,24,50,53,39,15,50,58,47,61,76,45,51,93,78,70,55,46,69,61,58,21,62,55,38,29,66,55,67,87,75,45,78,69,56,92,72,71,77,51,69,57,69,44,74,59,32,40,59,66,59,47,48,47,50,49,43,44,47,61,69,51,60,66,72,80,69,78,61,94,62,83,80,47,74,56,56,51,49,50,53,45,31,67,69,45,63,48,83,78,72,92,67,88,62,81,21,22,56,68,63,62,82,75,55,63,68,71,70,45,68,50,96,64,47,60,45,58,51,53,49,52,51,49,58,58,55,53,69,81,32,53,76,36,94,80,28,37,36,72,70,43,41,55,37,45,38,52,54,48,52,41,52,48,23,68,76,69,69,47,66,59,56,57,128